Protein AF-A0A3D3QMC6-F1 (afdb_monomer)

Sequence (272 aa):
MSIRQNAVLEAIERWTTASIIDQETADRLRSAESKHGLAVTARISQYVLATSGAAVLLIAGGVFLEWAWPALDDVSRTITLAGTGVAVTAVGITLEVRGRWAPSSFALQLAGVGLLLTAYVWSERAWADQSLQAMIFGGSALVAPAALVWRSIKSRNALLPGIHFAAGLGFLAIFLDRSTPLSGDSIIWVLDAVLVLATMILGRLLSAGPEYGGKDWALNAFITSMGAGFVLVTLTATGPLGMEDPMLALDAWWALAVGLTVCGLAVETAPA

Structure (mmCIF, N/CA/C/O backbone):
data_AF-A0A3D3QMC6-F1
#
_entry.id   AF-A0A3D3QMC6-F1
#
loop_
_atom_site.group_PDB
_atom_site.id
_atom_site.type_symbol
_atom_site.label_atom_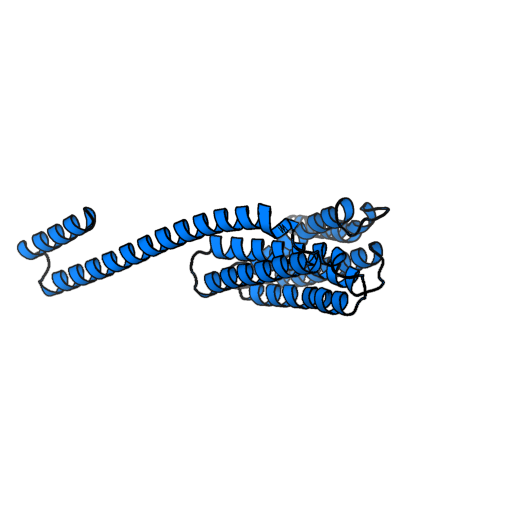id
_atom_site.label_alt_id
_atom_site.label_comp_id
_atom_site.label_asym_id
_atom_site.label_entity_id
_atom_site.label_seq_id
_atom_site.pdbx_PDB_ins_code
_atom_site.Cartn_x
_atom_site.Cartn_y
_atom_site.Cartn_z
_atom_site.occupancy
_atom_site.B_iso_or_equiv
_atom_site.auth_seq_id
_atom_site.auth_comp_id
_atom_site.auth_asym_id
_atom_site.auth_atom_id
_atom_site.pdbx_PDB_model_num
ATOM 1 N N . MET A 1 1 ? -40.467 -7.447 12.310 1.00 57.19 1 MET A N 1
ATOM 2 C CA . MET A 1 1 ? -40.161 -7.369 13.756 1.00 57.19 1 MET A CA 1
ATOM 3 C C . MET A 1 1 ? -39.551 -8.701 14.165 1.00 57.19 1 MET A C 1
ATOM 5 O O . MET A 1 1 ? -40.091 -9.720 13.749 1.00 57.19 1 MET A O 1
ATOM 9 N N . SER A 1 2 ? -38.390 -8.728 14.830 1.00 73.75 2 SER A N 1
ATOM 10 C CA . SER A 1 2 ? -37.740 -10.012 15.163 1.00 73.75 2 SER A CA 1
ATOM 11 C C . SER A 1 2 ? -38.451 -10.695 16.340 1.00 73.75 2 SER A C 1
ATOM 13 O O . SER A 1 2 ? -38.950 -10.004 17.225 1.00 73.75 2 SER A O 1
ATOM 15 N N . ILE A 1 3 ? -38.468 -12.033 16.385 1.00 77.12 3 ILE A N 1
ATOM 16 C CA . ILE A 1 3 ? -39.075 -12.821 17.484 1.00 77.12 3 ILE A CA 1
ATOM 17 C C . ILE A 1 3 ? -38.550 -12.357 18.854 1.00 77.12 3 ILE A C 1
ATOM 19 O O . ILE A 1 3 ? -39.308 -12.213 19.809 1.00 77.12 3 ILE A O 1
ATOM 23 N N . ARG A 1 4 ? -37.252 -12.036 18.924 1.00 79.25 4 ARG A N 1
ATOM 24 C CA . ARG A 1 4 ? -36.596 -11.502 20.122 1.00 79.25 4 ARG A CA 1
ATOM 25 C C . ARG A 1 4 ? -37.154 -10.141 20.545 1.00 79.25 4 ARG A C 1
ATOM 27 O O . ARG A 1 4 ? -37.366 -9.923 21.729 1.00 79.25 4 ARG A O 1
ATOM 34 N N . GLN A 1 5 ? -37.394 -9.243 19.593 1.00 81.25 5 GLN A N 1
ATOM 35 C CA . GLN A 1 5 ? -37.906 -7.898 19.868 1.00 81.25 5 GLN A CA 1
ATOM 36 C C . GLN A 1 5 ? -39.337 -7.950 20.420 1.00 81.25 5 GLN A C 1
ATOM 38 O O . GLN A 1 5 ? -39.655 -7.240 21.369 1.00 81.25 5 GLN A O 1
ATOM 43 N N . ASN A 1 6 ? -40.175 -8.838 19.878 1.00 83.38 6 ASN A N 1
ATOM 44 C CA . ASN A 1 6 ? -41.527 -9.059 20.394 1.00 83.38 6 ASN A CA 1
ATOM 45 C C . ASN A 1 6 ? -41.493 -9.615 21.826 1.00 83.38 6 ASN A C 1
ATOM 47 O O . ASN A 1 6 ? -42.185 -9.093 22.692 1.00 83.38 6 ASN A O 1
ATOM 51 N N . ALA A 1 7 ? -40.618 -10.588 22.100 1.00 86.62 7 ALA A N 1
ATOM 52 C CA . ALA A 1 7 ? -40.462 -11.157 23.440 1.00 86.62 7 ALA A CA 1
ATOM 53 C C . ALA A 1 7 ? -39.959 -10.134 24.481 1.00 86.62 7 ALA A C 1
ATOM 55 O O . ALA A 1 7 ? -40.362 -10.182 25.642 1.00 86.62 7 ALA A O 1
ATOM 56 N N . VAL A 1 8 ? -39.089 -9.196 24.081 1.00 86.50 8 VAL A N 1
ATOM 57 C CA . VAL A 1 8 ? -38.616 -8.104 24.953 1.00 86.50 8 VAL A CA 1
ATOM 58 C C . VAL A 1 8 ? -39.738 -7.105 25.238 1.00 86.50 8 VAL A C 1
ATOM 60 O O . VAL A 1 8 ? -39.910 -6.707 26.387 1.00 86.50 8 VAL A O 1
ATOM 63 N N . LEU A 1 9 ? -40.534 -6.735 24.232 1.00 89.56 9 LEU A N 1
ATOM 64 C CA . LEU A 1 9 ? -41.678 -5.838 24.424 1.00 89.56 9 LEU A CA 1
ATOM 65 C C . LEU A 1 9 ? -42.753 -6.466 25.325 1.00 89.56 9 LEU A C 1
ATOM 67 O O . LEU A 1 9 ? -43.228 -5.793 26.237 1.00 89.56 9 LEU A O 1
ATOM 71 N N . GLU A 1 10 ? -43.048 -7.758 25.153 1.00 92.12 10 GLU A N 1
ATOM 72 C CA . GLU A 1 10 ? -43.939 -8.517 26.045 1.00 92.12 10 GLU A CA 1
ATOM 73 C C . GLU A 1 10 ? -43.383 -8.646 27.472 1.00 92.12 10 GLU A C 1
ATOM 75 O O . GLU A 1 10 ? -44.134 -8.656 28.446 1.00 92.12 10 GLU A O 1
ATOM 80 N N . ALA A 1 11 ? -42.063 -8.776 27.640 1.00 91.56 11 ALA A N 1
ATOM 81 C CA . ALA A 1 11 ? -41.445 -8.798 28.965 1.00 91.56 11 ALA A CA 1
ATOM 82 C C . ALA A 1 11 ? -41.565 -7.439 29.668 1.00 91.56 11 ALA A C 1
ATOM 84 O O . ALA A 1 11 ? -41.947 -7.402 30.837 1.00 91.56 11 ALA A O 1
ATOM 85 N N . ILE A 1 12 ? -41.308 -6.339 28.949 1.00 91.56 12 ILE A N 1
ATOM 86 C CA . ILE A 1 12 ? -41.486 -4.975 29.466 1.00 91.56 12 ILE A CA 1
ATOM 87 C C . ILE A 1 12 ? -42.940 -4.773 29.895 1.00 91.56 12 ILE A C 1
ATOM 89 O O . ILE A 1 12 ? -43.182 -4.324 31.009 1.00 91.56 12 ILE A O 1
ATOM 93 N N . GLU A 1 13 ? -43.899 -5.159 29.052 1.00 93.88 13 GLU A N 1
ATOM 94 C CA . GLU A 1 13 ? -45.326 -5.043 29.357 1.00 93.88 13 GLU A CA 1
ATOM 95 C C . GLU A 1 13 ? -45.708 -5.821 30.621 1.00 93.88 13 GLU A C 1
ATOM 97 O O . GLU A 1 13 ? -46.293 -5.244 31.536 1.00 93.88 13 GLU A O 1
ATOM 102 N N . ARG A 1 14 ? -45.271 -7.081 30.749 1.00 95.12 14 ARG A N 1
ATOM 103 C CA . ARG A 1 14 ? -45.509 -7.885 31.960 1.00 95.12 14 ARG A CA 1
ATOM 104 C C . ARG A 1 14 ? -44.910 -7.264 33.221 1.00 95.12 14 ARG A C 1
ATOM 106 O O . ARG A 1 14 ? -45.553 -7.292 34.267 1.00 95.12 14 ARG A O 1
ATOM 113 N N . TRP A 1 15 ? -43.697 -6.717 33.152 1.00 95.94 15 TRP A N 1
ATOM 114 C CA . TRP A 1 15 ? -43.052 -6.088 34.310 1.00 95.94 15 TRP A CA 1
ATOM 115 C C . TRP A 1 15 ? -43.724 -4.782 34.724 1.00 95.94 15 TRP A C 1
ATOM 117 O O . TRP A 1 15 ? -43.816 -4.510 35.921 1.00 95.94 15 TRP A O 1
ATOM 127 N N . THR A 1 16 ? -44.235 -4.012 33.763 1.00 94.00 16 THR A N 1
ATOM 128 C CA . THR A 1 16 ? -45.039 -2.818 34.042 1.00 94.00 16 THR A CA 1
ATOM 129 C C . THR A 1 16 ? -46.375 -3.194 34.680 1.00 94.00 16 THR A C 1
ATOM 131 O O . THR A 1 16 ? -46.747 -2.612 35.693 1.00 94.00 16 THR A O 1
ATOM 134 N N . THR A 1 17 ? -47.078 -4.207 34.156 1.00 93.88 17 THR A N 1
ATOM 135 C CA . THR A 1 17 ? -48.347 -4.684 34.739 1.00 93.88 17 THR A CA 1
ATOM 136 C C . THR A 1 17 ? -48.162 -5.248 36.148 1.00 93.88 17 THR A C 1
ATOM 138 O O . THR A 1 17 ? -49.029 -5.073 36.999 1.00 93.88 17 THR A O 1
ATOM 141 N N . ALA A 1 18 ? -47.029 -5.901 36.415 1.00 94.75 18 ALA A N 1
ATOM 142 C CA . ALA A 1 18 ? -46.680 -6.413 37.738 1.00 94.75 18 ALA A CA 1
ATOM 143 C C . ALA A 1 18 ? -46.136 -5.334 38.699 1.00 94.75 18 ALA A C 1
ATOM 145 O O . ALA A 1 18 ? -45.744 -5.673 39.815 1.00 94.75 18 ALA A O 1
ATOM 146 N N . SER A 1 19 ? -46.078 -4.062 38.281 1.00 91.31 19 SER A N 1
ATOM 147 C CA . SER A 1 19 ? -45.513 -2.940 39.049 1.00 91.31 19 SER A CA 1
ATOM 148 C C . SER A 1 19 ? -44.061 -3.155 39.502 1.00 91.31 19 SER A C 1
ATOM 150 O O . SER A 1 19 ? -43.619 -2.572 40.489 1.00 91.31 19 SER A O 1
ATOM 152 N N . ILE A 1 20 ? -43.308 -3.996 38.786 1.00 93.81 20 ILE A N 1
ATOM 153 C CA . ILE A 1 20 ? -41.880 -4.247 39.041 1.00 93.81 20 ILE A CA 1
ATOM 154 C C . ILE A 1 20 ? -41.045 -3.055 38.557 1.00 93.81 20 ILE A C 1
ATOM 156 O O . ILE A 1 20 ? -40.008 -2.741 39.138 1.00 93.81 20 ILE A O 1
ATOM 160 N N . ILE A 1 21 ? -41.509 -2.391 37.497 1.00 92.31 21 ILE A N 1
ATOM 161 C CA . ILE A 1 21 ? -40.934 -1.161 36.949 1.00 92.31 21 ILE A CA 1
ATOM 162 C C . ILE A 1 21 ? -42.035 -0.116 36.771 1.00 92.31 21 ILE A C 1
ATOM 164 O O . ILE A 1 21 ? -43.186 -0.457 36.493 1.00 92.31 21 ILE A O 1
ATOM 168 N N . ASP A 1 22 ? -41.677 1.155 36.904 1.00 92.12 22 ASP A N 1
ATOM 169 C CA . ASP A 1 22 ? -42.572 2.281 36.669 1.00 92.12 22 ASP A CA 1
ATOM 170 C C . ASP A 1 22 ? -42.722 2.594 35.168 1.00 92.12 22 ASP A C 1
ATOM 172 O O . ASP A 1 22 ? -41.942 2.143 34.319 1.00 92.12 22 ASP A O 1
ATOM 176 N N . GLN A 1 23 ? -43.746 3.383 34.836 1.00 90.06 23 GLN A N 1
ATOM 177 C CA . GLN A 1 23 ? -44.077 3.719 33.450 1.00 90.06 23 GLN A CA 1
ATOM 178 C C . GLN A 1 23 ? -42.941 4.482 32.747 1.00 90.06 23 GLN A C 1
ATOM 180 O O . GLN A 1 23 ? -42.682 4.239 31.568 1.00 90.06 23 GLN A O 1
ATOM 185 N N . GLU A 1 24 ? -42.218 5.350 33.462 1.00 92.06 24 GLU A N 1
ATOM 186 C CA . GLU A 1 24 ? -41.112 6.116 32.884 1.00 92.06 24 GLU A CA 1
ATOM 187 C C . GLU A 1 24 ? -39.951 5.193 32.483 1.00 92.06 24 GLU A C 1
ATOM 189 O O . GLU A 1 24 ? -39.408 5.299 31.376 1.00 92.06 24 GLU A O 1
ATOM 194 N N . THR A 1 25 ? -39.597 4.230 33.339 1.00 90.50 25 THR A N 1
ATOM 195 C CA . THR A 1 25 ? -38.578 3.218 33.025 1.00 90.50 25 THR A CA 1
ATOM 196 C C . THR A 1 25 ? -39.013 2.314 31.870 1.00 90.50 25 THR A C 1
ATOM 198 O O . THR A 1 25 ? -38.201 2.016 30.988 1.00 90.50 25 THR A O 1
ATOM 201 N N . ALA A 1 26 ? -40.289 1.923 31.812 1.00 88.44 26 ALA A N 1
ATOM 202 C CA . ALA A 1 26 ? -40.833 1.134 30.707 1.00 88.44 26 ALA A CA 1
ATOM 203 C C . ALA A 1 26 ? -40.719 1.869 29.357 1.00 88.44 26 ALA A C 1
ATOM 205 O O . ALA A 1 26 ? -40.278 1.283 28.363 1.00 88.44 26 ALA A O 1
ATOM 206 N N . ASP A 1 27 ? -41.031 3.165 29.318 1.00 90.44 27 ASP A N 1
ATOM 207 C CA . ASP A 1 27 ? -40.942 3.976 28.100 1.00 90.44 27 ASP A CA 1
ATOM 208 C C . ASP A 1 27 ? -39.490 4.219 27.665 1.00 90.44 27 ASP A C 1
ATOM 210 O O . ASP A 1 27 ? -39.174 4.149 26.469 1.00 90.44 27 ASP A O 1
ATOM 214 N N . ARG A 1 28 ? -38.566 4.397 28.619 1.00 91.00 28 ARG A N 1
ATOM 215 C CA . ARG A 1 28 ? -37.120 4.445 28.336 1.00 91.00 28 ARG A CA 1
ATOM 216 C C . ARG A 1 28 ? -36.620 3.134 27.724 1.00 91.00 28 ARG A C 1
ATOM 218 O O . ARG A 1 28 ? -35.874 3.178 26.743 1.00 91.00 28 ARG A O 1
ATOM 225 N N . LEU A 1 29 ? -37.055 1.982 28.239 1.00 88.75 29 LEU A N 1
ATOM 226 C CA . LEU A 1 29 ? -36.684 0.662 27.713 1.00 88.75 29 LEU A CA 1
ATOM 227 C C . LEU A 1 29 ? -37.255 0.412 26.309 1.00 88.75 29 LEU A C 1
ATOM 229 O O . LEU A 1 29 ? -36.520 -0.034 25.429 1.00 88.75 29 LEU A O 1
ATOM 233 N N . ARG A 1 30 ? -38.517 0.778 26.044 1.00 89.00 30 ARG A N 1
ATOM 234 C CA . ARG A 1 30 ? -39.112 0.702 24.691 1.00 89.00 30 ARG A CA 1
ATOM 235 C C . ARG A 1 30 ? -38.391 1.613 23.693 1.00 89.00 30 ARG A C 1
ATOM 237 O O . ARG A 1 30 ? -38.134 1.223 22.551 1.00 89.00 30 ARG A O 1
ATOM 244 N N . SER A 1 31 ? -38.025 2.823 24.117 1.00 87.25 31 SER A N 1
ATOM 245 C CA . SER A 1 31 ? -37.239 3.759 23.303 1.00 87.25 31 SER A CA 1
ATOM 246 C C . SER A 1 31 ? -35.837 3.214 23.005 1.00 87.25 31 SER A C 1
ATOM 248 O O . SER A 1 31 ? -35.373 3.288 21.866 1.00 87.25 31 SER A O 1
ATOM 250 N N . ALA A 1 32 ? -35.178 2.598 23.988 1.00 85.06 32 ALA A N 1
ATOM 251 C CA . ALA A 1 32 ? -33.886 1.943 23.796 1.00 85.06 32 ALA A CA 1
ATOM 252 C C . ALA A 1 32 ? -33.983 0.753 22.823 1.00 85.06 32 ALA A C 1
ATOM 254 O O . ALA A 1 32 ? -33.164 0.648 21.908 1.00 85.06 32 ALA A O 1
ATOM 255 N N . GLU A 1 33 ? -35.013 -0.086 22.956 1.00 85.69 33 GLU A N 1
ATOM 256 C CA . GLU A 1 33 ? -35.226 -1.254 22.092 1.00 85.69 33 GLU A CA 1
ATOM 257 C C . GLU A 1 33 ? -35.577 -0.855 20.649 1.00 85.69 33 GLU A C 1
ATOM 259 O O . GLU A 1 33 ? -35.075 -1.449 19.695 1.00 85.69 33 GLU A O 1
ATOM 264 N N . SER A 1 34 ? -36.376 0.200 20.448 1.00 81.19 34 SER A N 1
ATOM 265 C CA . SER A 1 34 ? -36.676 0.708 19.099 1.00 81.19 34 SER A CA 1
ATOM 266 C C . SER A 1 34 ? -35.431 1.279 18.406 1.00 81.19 34 SER A C 1
ATOM 268 O O . SER A 1 34 ? -35.168 0.954 17.244 1.00 81.19 34 SER A O 1
ATOM 270 N N . LYS A 1 35 ? -34.599 2.045 19.129 1.00 80.94 35 LYS A N 1
ATOM 271 C CA . LYS A 1 35 ? -33.292 2.519 18.638 1.00 80.94 35 LYS A CA 1
ATOM 272 C C . LYS A 1 35 ? -32.357 1.355 18.308 1.00 80.94 35 LYS A C 1
ATOM 274 O O . LYS A 1 35 ? -31.667 1.401 17.288 1.00 80.94 35 LYS A O 1
ATOM 279 N N . HIS A 1 36 ? -32.357 0.303 19.126 1.00 77.31 36 HIS A N 1
ATOM 280 C CA . HIS A 1 36 ? -31.574 -0.903 18.868 1.00 77.31 36 HIS A CA 1
ATOM 281 C C . HIS A 1 36 ? -32.050 -1.631 17.600 1.00 77.31 36 HIS A C 1
ATOM 283 O O . HIS A 1 36 ? -31.234 -1.954 16.736 1.00 77.31 36 HIS A O 1
ATOM 289 N N . GLY A 1 37 ? -33.363 -1.808 17.423 1.00 73.75 37 GLY A N 1
ATOM 290 C CA . GLY A 1 37 ? -33.950 -2.432 16.232 1.00 73.75 37 GLY A CA 1
ATOM 291 C C . GLY A 1 37 ? -33.645 -1.680 14.929 1.00 73.75 37 GLY A C 1
ATOM 292 O O . GLY A 1 37 ? -33.293 -2.302 13.921 1.00 73.75 37 GLY A O 1
ATOM 293 N N . LEU A 1 38 ? -33.698 -0.343 14.950 1.00 73.25 38 LEU A N 1
ATOM 294 C CA . LEU A 1 38 ? -33.299 0.495 13.811 1.00 73.25 38 LEU A CA 1
ATOM 295 C C . LEU A 1 38 ? -31.806 0.342 13.488 1.00 73.25 38 LEU A C 1
ATOM 297 O O . LEU A 1 38 ? -31.443 0.183 12.321 1.00 73.25 38 LEU A O 1
ATOM 301 N N . ALA A 1 39 ? -30.941 0.325 14.506 1.00 72.62 39 ALA A N 1
ATOM 302 C CA . ALA A 1 39 ? -29.502 0.142 14.326 1.00 72.62 39 ALA A CA 1
ATOM 303 C C . ALA A 1 39 ? -29.150 -1.244 13.753 1.00 72.62 39 ALA A C 1
ATOM 305 O O . ALA A 1 39 ? -28.283 -1.350 12.881 1.00 72.62 39 ALA A O 1
ATOM 306 N N . VAL A 1 40 ? -29.839 -2.300 14.197 1.00 74.44 40 VAL A N 1
ATOM 307 C CA . VAL A 1 40 ? -29.678 -3.664 13.668 1.00 74.44 40 VAL A CA 1
ATOM 308 C C . VAL A 1 40 ? -30.129 -3.737 12.211 1.00 74.44 40 VAL A C 1
ATOM 310 O O . VAL A 1 40 ? -29.384 -4.239 11.372 1.00 74.44 40 VAL A O 1
ATOM 313 N N . THR A 1 41 ? -31.297 -3.179 11.886 1.00 75.25 41 THR A N 1
ATOM 314 C CA . THR A 1 41 ? -31.828 -3.174 10.512 1.00 75.25 41 THR A CA 1
ATOM 315 C C . THR A 1 41 ? -30.902 -2.410 9.567 1.00 75.25 41 THR A C 1
ATOM 317 O O . THR A 1 41 ? -30.529 -2.929 8.518 1.00 75.25 41 THR A O 1
ATOM 320 N N . ALA A 1 42 ? -30.436 -1.224 9.969 1.00 74.75 42 ALA A N 1
ATOM 321 C CA . ALA A 1 42 ? -29.479 -0.442 9.190 1.00 74.75 42 ALA A CA 1
ATOM 322 C C . ALA A 1 42 ? -28.160 -1.199 8.964 1.00 74.75 42 ALA A C 1
ATOM 324 O O . ALA A 1 42 ? -27.587 -1.143 7.874 1.00 74.75 42 ALA A O 1
ATOM 325 N N . ARG A 1 43 ? -27.681 -1.935 9.974 1.00 76.00 43 ARG A N 1
ATOM 326 C CA . ARG A 1 43 ? -26.470 -2.754 9.861 1.00 76.00 43 ARG A CA 1
ATOM 327 C C . ARG A 1 43 ? -26.675 -3.946 8.916 1.00 76.00 43 ARG A C 1
ATOM 329 O O . ARG A 1 43 ? -25.787 -4.212 8.115 1.00 76.00 43 ARG A O 1
ATOM 336 N N . ILE A 1 44 ? -27.827 -4.618 8.952 1.00 77.94 44 ILE A N 1
ATOM 337 C CA . ILE A 1 44 ? -28.162 -5.705 8.013 1.00 77.94 44 ILE A CA 1
ATOM 338 C C . ILE A 1 44 ? -28.240 -5.175 6.579 1.00 77.94 44 ILE A C 1
ATOM 340 O O . ILE A 1 44 ? -27.616 -5.752 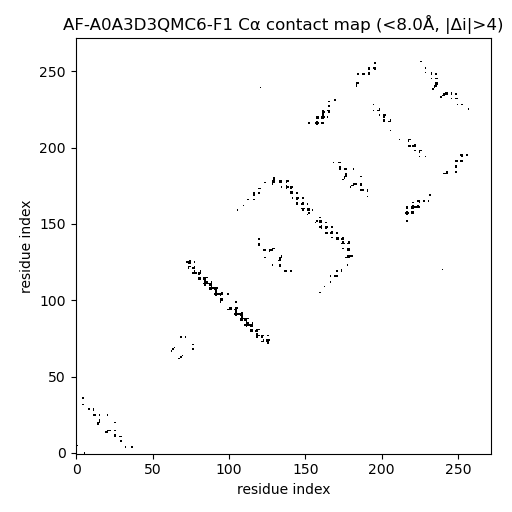5.695 1.00 77.94 44 ILE A O 1
ATOM 344 N N . SER A 1 45 ? -28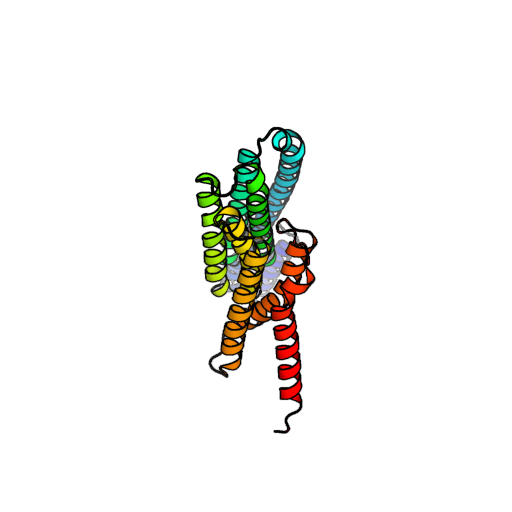.915 -4.046 6.346 1.00 74.75 45 SER A N 1
ATOM 345 C CA . SER A 1 45 ? -28.969 -3.428 5.016 1.00 74.75 45 SER A CA 1
ATOM 346 C C . SER A 1 45 ? -27.578 -3.054 4.498 1.00 74.75 45 SER A C 1
ATOM 348 O O . SER A 1 45 ? -27.300 -3.233 3.316 1.00 74.75 45 SER A O 1
ATOM 350 N N . GLN A 1 46 ? -26.676 -2.593 5.374 1.00 77.69 46 GLN A N 1
ATOM 351 C CA . GLN A 1 46 ? -25.274 -2.346 5.016 1.00 77.69 46 GLN A CA 1
ATOM 352 C C . GLN A 1 46 ? -24.539 -3.630 4.620 1.00 77.69 46 GLN A C 1
ATOM 354 O O . GLN A 1 46 ? -23.785 -3.599 3.653 1.00 77.69 46 GLN A O 1
ATOM 359 N N . TYR A 1 47 ? -24.760 -4.743 5.327 1.00 74.94 47 TYR A N 1
ATOM 360 C CA . TYR A 1 47 ? -24.184 -6.036 4.947 1.00 74.94 47 TYR A CA 1
ATOM 361 C C . TYR A 1 47 ? -24.717 -6.513 3.600 1.00 74.94 47 TYR A C 1
ATOM 363 O O . TYR A 1 47 ? -23.920 -6.845 2.733 1.00 74.94 47 TYR A O 1
ATOM 371 N N . VAL A 1 48 ? -26.035 -6.482 3.392 1.00 78.25 48 VAL A N 1
ATOM 372 C CA . VAL A 1 48 ? -26.651 -6.889 2.120 1.00 78.25 48 VAL A CA 1
ATOM 373 C C . VAL A 1 48 ? -26.105 -6.045 0.971 1.00 78.25 48 VAL A C 1
ATOM 375 O O . VAL A 1 48 ? -25.640 -6.600 -0.018 1.00 78.25 48 VAL A O 1
ATOM 378 N N . LEU A 1 49 ? -26.065 -4.718 1.126 1.00 75.12 49 LEU A N 1
ATOM 379 C CA . LEU A 1 49 ? -25.521 -3.825 0.103 1.00 75.12 49 LEU A CA 1
ATOM 380 C C . LEU A 1 49 ? -24.034 -4.096 -0.167 1.00 75.12 49 LEU A C 1
ATOM 382 O O . LEU A 1 49 ? -23.626 -4.132 -1.324 1.00 75.12 49 LEU A O 1
ATOM 386 N N . ALA A 1 50 ? -23.228 -4.309 0.878 1.00 75.62 50 ALA A N 1
ATOM 387 C CA . ALA A 1 50 ? -21.807 -4.613 0.733 1.00 75.62 50 ALA A CA 1
ATOM 388 C C . ALA A 1 50 ? -21.578 -5.960 0.032 1.00 75.62 50 ALA A C 1
ATOM 390 O O . ALA A 1 50 ? -20.739 -6.044 -0.860 1.00 75.62 50 ALA A O 1
ATOM 391 N N . THR A 1 51 ? -22.338 -6.998 0.386 1.00 71.44 51 THR A N 1
ATOM 392 C CA . THR A 1 51 ? -22.239 -8.326 -0.232 1.00 71.44 51 THR A CA 1
ATOM 393 C C . THR A 1 51 ? -22.710 -8.304 -1.684 1.00 71.44 51 THR A C 1
ATOM 395 O O . THR A 1 51 ? -22.012 -8.824 -2.552 1.00 71.44 51 THR A O 1
ATOM 398 N N . SER A 1 52 ? -23.845 -7.664 -1.980 1.00 76.50 52 SER A N 1
ATOM 399 C CA . SER A 1 52 ? -24.325 -7.499 -3.357 1.00 76.50 52 SER A CA 1
ATOM 400 C C . SER A 1 52 ? -23.350 -6.672 -4.193 1.00 76.50 52 SER A C 1
ATOM 402 O O . SER A 1 52 ? -23.028 -7.060 -5.312 1.00 76.50 52 SER A O 1
ATOM 404 N N . GLY A 1 53 ? -22.821 -5.578 -3.638 1.00 74.06 53 GLY A N 1
ATOM 405 C CA . GLY A 1 53 ? -21.789 -4.772 -4.285 1.00 74.06 53 GLY A CA 1
ATOM 406 C C . GLY A 1 53 ? -20.517 -5.572 -4.567 1.00 74.06 53 GLY A C 1
ATOM 407 O O . GLY A 1 53 ? -19.991 -5.495 -5.672 1.00 74.06 53 GLY A O 1
ATOM 408 N N . ALA A 1 54 ? -20.058 -6.394 -3.619 1.00 72.62 54 ALA A N 1
ATOM 409 C CA . ALA A 1 54 ? -18.904 -7.272 -3.811 1.00 72.62 54 ALA A CA 1
ATOM 410 C C . ALA A 1 54 ? -19.145 -8.314 -4.915 1.00 72.62 54 ALA A C 1
ATOM 412 O O . ALA A 1 54 ? -18.275 -8.514 -5.757 1.00 72.62 54 ALA A O 1
ATOM 413 N N . ALA A 1 55 ? -20.328 -8.933 -4.962 1.00 76.00 55 ALA A N 1
ATOM 414 C CA . ALA A 1 55 ? -20.683 -9.879 -6.020 1.00 76.00 55 ALA A CA 1
ATOM 415 C C . ALA A 1 55 ? -20.701 -9.210 -7.405 1.00 76.00 55 ALA A C 1
ATOM 417 O O . ALA A 1 55 ? -20.128 -9.740 -8.356 1.00 76.00 55 ALA A O 1
ATOM 418 N N . VAL A 1 56 ? -21.295 -8.016 -7.511 1.00 82.44 56 VAL A N 1
ATOM 419 C CA . VAL A 1 56 ? -21.297 -7.233 -8.757 1.00 82.44 56 VAL A CA 1
ATOM 420 C C . VAL A 1 56 ? -19.878 -6.837 -9.160 1.00 82.44 56 VAL A C 1
ATOM 422 O O . VAL A 1 56 ? -19.535 -6.962 -10.331 1.00 82.44 56 VAL A O 1
ATOM 425 N N . LEU A 1 57 ? -19.034 -6.415 -8.215 1.00 80.25 57 LEU A N 1
ATOM 426 C CA . LEU A 1 57 ? -17.631 -6.084 -8.482 1.00 80.25 57 LEU A CA 1
ATOM 427 C C . LEU A 1 57 ? -16.825 -7.294 -8.958 1.00 80.25 57 LEU A C 1
ATOM 429 O O . LEU A 1 57 ? -15.997 -7.138 -9.847 1.00 80.25 57 LEU A O 1
ATOM 433 N N . LEU A 1 58 ? -17.072 -8.490 -8.415 1.00 78.56 58 LEU A N 1
ATOM 434 C CA . LEU A 1 58 ? -16.425 -9.718 -8.885 1.00 78.56 58 LEU A CA 1
ATOM 435 C C . LEU A 1 58 ? -16.808 -10.035 -10.334 1.00 78.56 58 LEU A C 1
ATOM 437 O O . LEU A 1 58 ? -15.931 -10.321 -11.145 1.00 78.56 58 LEU A O 1
ATOM 441 N N . ILE A 1 59 ? -18.096 -9.932 -10.674 1.00 81.31 59 ILE A N 1
ATOM 442 C CA . ILE A 1 59 ? -18.577 -10.152 -12.045 1.00 81.31 59 ILE A CA 1
ATOM 443 C C . ILE A 1 59 ? -17.998 -9.092 -12.985 1.00 81.31 59 ILE A C 1
ATOM 445 O O . ILE A 1 59 ? -17.423 -9.431 -14.015 1.00 81.31 59 ILE A O 1
ATOM 449 N N . ALA A 1 60 ? -18.105 -7.813 -12.619 1.00 79.38 60 ALA A N 1
ATOM 450 C CA . ALA A 1 60 ? -17.583 -6.707 -13.414 1.00 79.38 60 ALA A CA 1
ATOM 451 C C . ALA A 1 60 ? -16.062 -6.808 -13.601 1.00 79.38 60 ALA A C 1
ATOM 453 O O . ALA A 1 60 ? -15.569 -6.567 -14.698 1.00 79.38 60 ALA A O 1
ATOM 454 N N . GLY A 1 61 ? -15.331 -7.213 -12.560 1.00 78.31 61 GLY A N 1
ATOM 455 C CA . GLY A 1 61 ? -13.896 -7.471 -12.621 1.00 78.31 61 GLY A CA 1
ATOM 456 C C . GLY A 1 61 ? -13.553 -8.621 -13.566 1.00 78.31 61 GLY A C 1
ATOM 457 O O . GLY A 1 61 ? -12.654 -8.473 -14.386 1.00 78.31 61 GLY A O 1
ATOM 458 N N . GLY A 1 62 ? -14.301 -9.728 -13.512 1.00 76.50 62 GLY A N 1
ATOM 459 C CA . GLY A 1 62 ? -14.136 -10.851 -14.439 1.00 76.50 62 GLY A CA 1
ATOM 460 C C . GLY A 1 62 ? -14.366 -10.444 -15.896 1.00 76.50 62 GLY A C 1
ATOM 461 O O . GLY A 1 62 ? -13.500 -10.665 -16.737 1.00 76.50 62 GLY A O 1
ATOM 462 N N . VAL A 1 63 ? -15.479 -9.759 -16.177 1.00 85.38 63 VAL A N 1
ATOM 463 C CA . VAL A 1 63 ? -15.797 -9.252 -17.524 1.00 85.38 63 VAL A CA 1
ATOM 464 C C . VAL A 1 63 ? -14.741 -8.255 -18.004 1.00 85.38 63 VAL A C 1
ATOM 466 O O . VAL A 1 63 ? -14.309 -8.313 -19.152 1.00 85.38 63 VAL A O 1
ATOM 469 N N . PHE A 1 64 ? -14.283 -7.353 -17.133 1.00 86.38 64 PHE A N 1
ATOM 470 C CA . PHE A 1 64 ? -13.216 -6.411 -17.465 1.00 86.38 64 PHE A CA 1
ATOM 471 C C . PHE A 1 64 ? -11.912 -7.135 -17.829 1.00 86.38 64 PHE A C 1
ATOM 473 O O . PHE A 1 64 ? -11.302 -6.805 -18.845 1.00 86.38 64 PHE A O 1
ATOM 480 N N . LEU A 1 65 ? -11.497 -8.129 -17.037 1.00 85.50 65 LEU A N 1
ATOM 481 C CA . LEU A 1 65 ? -10.276 -8.902 -17.284 1.00 85.50 65 LEU A CA 1
ATOM 482 C C . LEU A 1 65 ? -10.352 -9.734 -18.567 1.00 85.50 65 LEU A C 1
ATOM 484 O 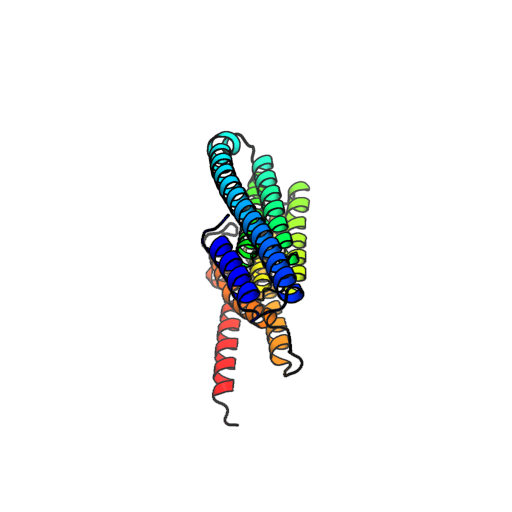O . LEU A 1 65 ? -9.340 -9.905 -19.241 1.00 85.50 65 LEU A O 1
ATOM 488 N N . GLU A 1 66 ? -11.530 -10.239 -18.913 1.00 88.69 66 GLU A N 1
ATOM 489 C CA . GLU A 1 66 ? -11.708 -11.056 -20.109 1.00 88.69 66 GLU A CA 1
ATOM 490 C C . GLU A 1 66 ? -11.810 -10.195 -21.376 1.00 88.69 66 GLU A C 1
ATOM 492 O O . GLU A 1 66 ? -11.223 -10.533 -22.400 1.00 88.69 66 GLU A O 1
ATOM 497 N N . TRP A 1 67 ? -12.555 -9.085 -21.332 1.00 89.31 67 TRP A N 1
ATOM 498 C CA . TRP A 1 67 ? -12.950 -8.361 -22.548 1.00 89.31 67 TRP A CA 1
ATOM 499 C C . TRP A 1 67 ? -12.189 -7.052 -22.740 1.00 89.31 67 TRP A C 1
ATOM 501 O O . TRP A 1 67 ? -11.787 -6.730 -23.856 1.00 89.31 67 TRP A O 1
ATOM 511 N N . ALA A 1 68 ? -11.991 -6.279 -21.671 1.00 88.38 68 ALA A N 1
ATOM 512 C CA . ALA A 1 68 ? -11.373 -4.959 -21.766 1.00 88.38 68 ALA A CA 1
ATOM 513 C C . ALA A 1 68 ? -9.848 -5.035 -21.634 1.00 88.38 68 ALA A C 1
ATOM 515 O O . ALA A 1 68 ? -9.132 -4.430 -22.428 1.00 88.38 68 ALA A O 1
ATOM 516 N N . TRP A 1 69 ? -9.334 -5.808 -20.676 1.00 90.25 69 TRP A N 1
ATOM 517 C CA . TRP A 1 69 ? -7.901 -5.901 -20.386 1.00 90.25 69 TRP A CA 1
ATOM 518 C C . TRP A 1 69 ? -7.024 -6.298 -21.592 1.00 90.25 69 TRP A C 1
ATOM 520 O O . TRP A 1 69 ? -5.970 -5.673 -21.786 1.00 90.25 69 TRP A O 1
ATOM 530 N N . PRO A 1 70 ? -7.419 -7.260 -22.455 1.00 92.31 70 PRO A N 1
ATOM 531 C CA . PRO A 1 70 ? -6.639 -7.595 -23.647 1.00 92.31 70 PRO A CA 1
ATOM 532 C C . PRO A 1 70 ? -6.619 -6.474 -24.693 1.00 92.31 70 PRO A C 1
ATOM 534 O O . PRO A 1 70 ? -5.643 -6.362 -25.429 1.00 92.31 70 PRO A O 1
ATOM 537 N N . ALA A 1 71 ? -7.659 -5.637 -24.735 1.00 91.19 71 ALA A N 1
ATOM 538 C CA . ALA A 1 71 ? -7.793 -4.536 -25.687 1.00 91.19 71 ALA A CA 1
ATOM 539 C C . ALA A 1 71 ? -7.042 -3.259 -25.266 1.00 91.19 71 ALA A C 1
ATOM 541 O O . ALA A 1 71 ? -6.828 -2.380 -26.098 1.00 91.19 71 ALA A O 1
ATOM 542 N N . LEU A 1 72 ? -6.652 -3.142 -23.993 1.00 91.56 72 LEU A N 1
ATOM 543 C CA . LEU A 1 72 ? -5.864 -2.012 -23.502 1.00 91.56 72 LEU A CA 1
ATOM 544 C C . LEU A 1 72 ? -4.414 -2.089 -23.996 1.00 91.56 72 LEU A C 1
ATOM 546 O O . LEU A 1 72 ? -3.795 -3.153 -23.960 1.00 91.56 72 LEU A O 1
ATOM 550 N N . ASP A 1 73 ? -3.856 -0.944 -24.387 1.00 93.50 73 ASP A N 1
ATOM 551 C CA . ASP A 1 73 ? -2.414 -0.793 -24.580 1.00 93.50 73 ASP A CA 1
ATOM 552 C C . ASP A 1 73 ? -1.675 -0.754 -23.229 1.00 93.50 73 ASP A C 1
ATOM 554 O O . ASP A 1 73 ? -2.285 -0.663 -22.156 1.00 93.50 73 ASP A O 1
ATOM 558 N N . ASP A 1 74 ? -0.345 -0.854 -23.255 1.00 92.50 74 ASP A N 1
ATOM 559 C CA . ASP A 1 74 ? 0.438 -0.963 -22.020 1.00 92.50 74 ASP A CA 1
ATOM 560 C C . ASP A 1 74 ? 0.349 0.294 -21.146 1.00 92.50 74 ASP A C 1
ATOM 562 O O . ASP A 1 74 ? 0.269 0.181 -19.922 1.00 92.50 74 ASP A O 1
ATOM 566 N N . VAL A 1 75 ? 0.233 1.476 -21.759 1.00 92.25 75 VAL A N 1
ATOM 567 C CA . VAL A 1 75 ? -0.022 2.739 -21.049 1.00 92.25 75 VAL A CA 1
ATOM 568 C C . VAL A 1 75 ? -1.349 2.679 -20.290 1.00 92.25 75 VAL A C 1
ATOM 570 O O . VAL A 1 75 ? -1.395 2.968 -19.090 1.00 92.25 75 VAL A O 1
ATOM 573 N N . SER A 1 76 ? -2.432 2.266 -20.951 1.00 92.31 76 SER A N 1
ATOM 574 C CA . SER A 1 76 ? -3.755 2.193 -20.326 1.00 92.31 76 SER A CA 1
ATOM 575 C C . SER A 1 76 ? -3.815 1.123 -19.239 1.00 92.31 76 SER A C 1
ATOM 577 O O . SER A 1 76 ? -4.453 1.346 -18.206 1.00 92.31 76 SER A O 1
ATOM 579 N N . ARG A 1 77 ? -3.125 -0.012 -19.415 1.00 90.75 77 ARG A N 1
ATOM 580 C CA . ARG A 1 77 ? -2.996 -1.053 -18.378 1.00 90.75 77 ARG A CA 1
ATOM 581 C C . ARG A 1 77 ? -2.301 -0.514 -17.134 1.00 90.75 77 ARG A C 1
ATOM 583 O O . ARG A 1 77 ? -2.838 -0.658 -16.036 1.00 90.75 77 ARG A O 1
ATOM 590 N N . THR A 1 78 ? -1.166 0.164 -17.302 1.00 90.88 78 THR A N 1
ATOM 591 C CA . THR A 1 78 ? -0.424 0.785 -16.198 1.00 90.88 78 THR A CA 1
ATOM 592 C C . THR A 1 78 ? -1.276 1.817 -15.463 1.00 90.88 78 THR A C 1
ATOM 594 O O . THR A 1 78 ? -1.390 1.755 -14.238 1.00 90.88 78 THR A O 1
ATOM 597 N N . ILE A 1 79 ? -1.936 2.728 -16.186 1.00 92.00 79 ILE A N 1
ATOM 598 C CA . ILE A 1 79 ? -2.790 3.761 -15.579 1.00 92.00 79 ILE A CA 1
ATOM 599 C C . ILE A 1 79 ? -3.991 3.136 -14.859 1.00 92.00 79 ILE A C 1
ATOM 601 O O . ILE A 1 79 ? -4.334 3.567 -13.759 1.00 92.00 79 ILE A O 1
ATOM 605 N N . THR A 1 80 ? -4.613 2.103 -15.434 1.00 93.12 80 THR A N 1
ATOM 606 C CA . THR A 1 80 ? -5.760 1.420 -14.814 1.00 93.12 80 THR A CA 1
ATOM 607 C C . THR A 1 80 ? -5.358 0.707 -13.527 1.00 93.12 80 THR A C 1
ATOM 609 O O . THR A 1 80 ? -6.051 0.840 -12.514 1.00 93.12 80 THR A O 1
ATOM 612 N N . LEU A 1 81 ? -4.224 -0.002 -13.528 1.00 91.00 81 LEU A N 1
ATOM 613 C CA . LEU A 1 81 ? -3.682 -0.632 -12.323 1.00 91.00 81 LEU A CA 1
ATOM 614 C C . LEU A 1 81 ? -3.356 0.414 -11.255 1.00 91.00 81 LEU A C 1
ATOM 616 O O . LEU A 1 81 ? -3.769 0.257 -10.105 1.00 91.00 81 LEU A O 1
ATOM 620 N N . ALA A 1 82 ? -2.686 1.505 -11.636 1.00 91.50 82 ALA A N 1
ATOM 621 C CA . ALA A 1 82 ? -2.325 2.575 -10.714 1.00 91.50 82 ALA A CA 1
ATOM 622 C C . ALA A 1 82 ? -3.570 3.240 -10.110 1.00 91.50 82 ALA A C 1
ATOM 624 O O . ALA A 1 82 ? -3.692 3.340 -8.890 1.00 91.50 82 ALA A O 1
ATOM 625 N N . GLY A 1 83 ? -4.531 3.636 -10.949 1.00 93.50 83 GLY A N 1
ATOM 626 C CA . GLY A 1 83 ? -5.781 4.259 -10.515 1.00 93.50 83 GLY A CA 1
ATOM 627 C C . GLY A 1 83 ? -6.595 3.354 -9.591 1.00 93.50 83 GLY A C 1
ATOM 628 O O . GLY A 1 83 ? -7.071 3.803 -8.546 1.00 93.50 83 GLY A O 1
ATOM 629 N N . THR A 1 84 ? -6.687 2.062 -9.918 1.00 91.56 84 THR A N 1
ATOM 630 C CA . THR A 1 84 ? -7.366 1.070 -9.071 1.00 91.56 84 THR A CA 1
ATOM 631 C C . THR A 1 84 ? -6.631 0.886 -7.746 1.00 91.56 84 THR A C 1
ATOM 633 O O . THR A 1 84 ? -7.264 0.902 -6.691 1.00 91.56 84 THR A O 1
ATOM 636 N N . GLY A 1 85 ? -5.300 0.784 -7.768 1.00 90.38 85 GLY A N 1
ATOM 637 C CA . GLY A 1 85 ? -4.476 0.673 -6.565 1.00 90.38 85 GLY A CA 1
ATOM 638 C C . GLY A 1 85 ? -4.633 1.873 -5.627 1.00 90.38 85 GLY A C 1
ATOM 639 O O . GLY A 1 85 ? -4.848 1.688 -4.424 1.00 90.38 85 GLY A O 1
ATOM 640 N N . VAL A 1 86 ? -4.632 3.101 -6.164 1.00 93.12 86 VAL A N 1
ATOM 641 C CA . VAL A 1 86 ? -4.905 4.330 -5.393 1.00 93.12 86 VAL A CA 1
ATOM 642 C C . VAL A 1 86 ? -6.307 4.294 -4.788 1.00 93.12 86 VAL A C 1
ATOM 644 O O . VAL A 1 86 ? -6.457 4.534 -3.589 1.00 93.12 86 VAL A O 1
ATOM 647 N N . ALA A 1 87 ? -7.332 3.976 -5.584 1.00 93.88 87 ALA A N 1
ATOM 648 C CA . ALA A 1 87 ? -8.719 3.957 -5.123 1.00 93.88 87 ALA A CA 1
ATOM 649 C C . ALA A 1 87 ? -8.934 2.927 -4.003 1.00 93.88 87 ALA A C 1
ATOM 651 O O . ALA A 1 87 ? -9.484 3.256 -2.950 1.00 93.88 87 ALA A O 1
ATOM 652 N N . VAL A 1 88 ? -8.444 1.701 -4.193 1.00 91.38 88 VAL A N 1
ATOM 653 C CA . VAL A 1 88 ? -8.542 0.611 -3.212 1.00 91.38 88 VAL A CA 1
ATOM 654 C C . VAL A 1 88 ? -7.808 0.974 -1.917 1.00 91.38 88 VAL A C 1
ATOM 656 O O . VAL A 1 88 ? -8.374 0.831 -0.828 1.00 91.38 88 VAL A O 1
ATOM 659 N N . THR A 1 89 ? -6.603 1.544 -2.021 1.00 91.38 89 THR A N 1
ATOM 660 C CA . THR A 1 89 ? -5.850 2.036 -0.857 1.00 91.38 89 THR A CA 1
ATOM 661 C C . THR A 1 89 ? -6.628 3.133 -0.125 1.00 91.38 89 THR A C 1
ATOM 663 O O . THR A 1 89 ? -6.795 3.059 1.092 1.00 91.38 89 THR A O 1
ATOM 666 N N . ALA A 1 90 ? -7.169 4.125 -0.841 1.00 92.75 90 ALA A N 1
ATOM 667 C CA . ALA A 1 90 ? -7.926 5.234 -0.257 1.00 92.75 90 ALA A CA 1
ATOM 668 C C . ALA A 1 90 ? -9.198 4.768 0.473 1.00 92.75 90 ALA A C 1
ATOM 670 O O . ALA A 1 90 ? -9.523 5.285 1.549 1.00 92.75 90 ALA A O 1
ATOM 671 N N . VAL A 1 91 ? -9.900 3.761 -0.061 1.00 91.19 91 VAL A N 1
ATOM 672 C CA . VAL A 1 91 ? -11.044 3.134 0.621 1.00 91.19 91 VAL A CA 1
ATOM 673 C C . VAL A 1 91 ? -10.590 2.453 1.911 1.00 91.19 91 VAL A C 1
ATOM 675 O O . VAL A 1 91 ? -11.200 2.685 2.958 1.00 91.19 91 VAL A O 1
ATOM 678 N N . GLY A 1 92 ? -9.502 1.677 1.871 1.00 88.81 92 GLY A N 1
ATOM 679 C CA . GLY A 1 92 ? -8.928 1.047 3.062 1.00 88.81 92 GLY A CA 1
ATOM 680 C C . GLY A 1 92 ? -8.569 2.073 4.143 1.00 88.81 92 GLY A C 1
ATOM 681 O O . GLY A 1 92 ? -9.010 1.952 5.284 1.00 88.81 92 GLY A O 1
ATOM 682 N N . ILE A 1 93 ? -7.880 3.151 3.761 1.00 90.00 93 ILE A N 1
ATOM 683 C CA . ILE A 1 93 ? -7.549 4.286 4.639 1.00 90.00 93 ILE A CA 1
ATOM 684 C C . ILE A 1 93 ? -8.813 4.902 5.258 1.00 90.00 93 ILE A C 1
ATOM 686 O O . ILE A 1 93 ? -8.864 5.163 6.461 1.00 90.00 93 ILE A O 1
ATOM 690 N N . THR A 1 94 ? -9.851 5.126 4.451 1.00 90.62 94 THR A N 1
ATOM 691 C CA . THR A 1 94 ? -11.104 5.747 4.903 1.00 90.62 94 THR A CA 1
ATOM 692 C C . THR A 1 94 ? -11.839 4.873 5.921 1.00 90.62 94 THR A C 1
ATOM 694 O O . THR A 1 94 ? -12.396 5.392 6.892 1.00 90.62 94 THR A O 1
ATOM 697 N N . LEU A 1 95 ? -11.844 3.550 5.728 1.00 87.12 95 LEU A N 1
ATOM 698 C CA . LEU A 1 95 ? -12.425 2.606 6.686 1.00 87.12 95 LEU A CA 1
ATOM 699 C C . LEU A 1 95 ? -11.673 2.632 8.020 1.00 87.12 95 LEU A C 1
ATOM 701 O O . LEU A 1 95 ? -12.312 2.691 9.076 1.00 87.12 95 LEU A O 1
ATOM 705 N N . GLU A 1 96 ? -10.341 2.678 7.969 1.00 86.75 96 GLU A N 1
ATOM 706 C CA . GLU A 1 96 ? -9.496 2.788 9.157 1.00 86.75 96 GLU A CA 1
ATOM 707 C C . GLU A 1 96 ? -9.784 4.057 9.960 1.00 86.75 96 GLU A C 1
ATOM 709 O O . GLU A 1 96 ? -10.030 3.986 11.164 1.00 86.75 96 GLU A O 1
ATOM 714 N N . VAL A 1 97 ? -9.794 5.217 9.291 1.00 87.12 97 VAL A N 1
ATOM 715 C CA . VAL A 1 97 ? -10.017 6.529 9.923 1.00 87.12 97 VAL A CA 1
ATOM 716 C C . VAL A 1 97 ? -11.390 6.582 10.590 1.00 87.12 97 VAL A C 1
ATOM 718 O O . VAL A 1 97 ? -11.546 7.167 11.659 1.00 87.12 97 VAL A O 1
ATOM 721 N N . ARG A 1 98 ? -12.390 5.922 9.998 1.00 87.00 98 ARG A N 1
ATOM 722 C CA . ARG A 1 98 ? -13.739 5.809 10.568 1.00 87.00 98 ARG A CA 1
ATOM 723 C C . ARG A 1 98 ? -13.837 4.789 11.707 1.00 87.00 98 ARG A C 1
ATOM 725 O O . ARG A 1 98 ? -14.907 4.668 12.299 1.00 87.00 98 ARG A O 1
ATOM 732 N N . GLY A 1 99 ? -12.770 4.047 12.009 1.00 79.88 99 GLY A N 1
ATOM 733 C CA . GLY A 1 99 ? -12.750 3.023 13.053 1.00 79.88 99 GLY A CA 1
ATOM 734 C C . GLY A 1 99 ? -13.693 1.852 12.773 1.00 79.88 99 GLY A C 1
ATOM 735 O O . GLY A 1 99 ? -14.207 1.244 13.711 1.00 79.88 99 GLY A O 1
ATOM 736 N N . ARG A 1 100 ? -13.977 1.547 11.498 1.00 74.44 100 ARG A N 1
ATOM 737 C CA . ARG A 1 100 ? -14.899 0.469 11.109 1.00 74.44 100 ARG A CA 1
ATOM 738 C C . ARG A 1 100 ? -14.155 -0.598 10.299 1.00 74.44 100 ARG A C 1
ATOM 740 O O . ARG A 1 100 ? -13.341 -0.264 9.451 1.00 74.44 100 ARG A O 1
ATOM 747 N N . TRP A 1 101 ? -14.505 -1.871 10.511 1.00 75.69 101 TRP A N 1
ATOM 748 C CA . TRP A 1 101 ? -14.046 -3.008 9.689 1.00 75.69 101 TRP A CA 1
ATOM 749 C C . TRP A 1 101 ? -12.516 -3.124 9.585 1.00 75.69 101 TRP A C 1
ATOM 751 O O . TRP A 1 101 ? -11.959 -3.155 8.490 1.00 75.69 101 TRP A O 1
ATOM 761 N N . ALA A 1 102 ? -11.834 -3.192 10.733 1.00 76.19 102 ALA A N 1
ATOM 762 C CA . ALA A 1 102 ? -10.369 -3.216 10.793 1.00 76.19 102 ALA A CA 1
ATOM 763 C C . ALA A 1 102 ? -9.705 -4.278 9.880 1.00 76.19 102 ALA A C 1
ATOM 765 O O . ALA A 1 102 ? -8.768 -3.906 9.170 1.00 76.19 102 ALA A O 1
ATOM 766 N N . PRO A 1 103 ? -10.197 -5.536 9.787 1.00 77.31 103 PRO A N 1
ATOM 767 C CA . PRO A 1 103 ? -9.611 -6.524 8.875 1.00 77.31 103 PRO A CA 1
ATOM 768 C C . PRO A 1 103 ? -9.733 -6.125 7.399 1.00 77.31 103 PRO A C 1
ATOM 770 O O . PRO A 1 103 ? -8.772 -6.224 6.642 1.00 77.31 103 PRO A O 1
ATOM 773 N N . SER A 1 104 ? -10.898 -5.615 6.988 1.00 83.00 104 SER A N 1
ATOM 774 C CA . SER A 1 104 ? -11.146 -5.190 5.605 1.00 83.00 104 SER A CA 1
ATOM 775 C C . SER A 1 104 ? -10.331 -3.954 5.235 1.00 83.00 104 SER A C 1
ATOM 777 O O . SER A 1 104 ? -9.780 -3.886 4.144 1.00 83.00 104 SER A O 1
ATOM 779 N N . SER A 1 105 ? -10.209 -2.996 6.157 1.00 85.50 105 SER A N 1
ATOM 780 C CA . SER A 1 105 ? -9.342 -1.824 6.001 1.00 85.50 105 SER A CA 1
ATOM 781 C C . SER A 1 105 ? -7.894 -2.226 5.711 1.00 85.50 105 SER A C 1
ATOM 783 O O . SER A 1 105 ? -7.268 -1.687 4.799 1.00 85.50 105 SER A O 1
ATOM 785 N N . PHE A 1 106 ? -7.374 -3.182 6.482 1.00 79.44 106 PHE A N 1
ATOM 786 C CA . PHE A 1 106 ? -6.025 -3.705 6.309 1.00 79.44 106 PHE A CA 1
ATOM 787 C C . PHE A 1 106 ? -5.860 -4.432 4.968 1.00 79.44 106 PHE A C 1
ATOM 789 O O . PHE A 1 106 ? -4.947 -4.110 4.211 1.00 79.44 106 PHE A O 1
ATOM 796 N N . ALA A 1 107 ? -6.776 -5.348 4.640 1.00 81.44 107 ALA A N 1
ATOM 797 C CA . ALA A 1 107 ? -6.736 -6.099 3.386 1.00 81.44 107 ALA A CA 1
ATOM 798 C C . ALA A 1 107 ? -6.792 -5.183 2.152 1.00 81.44 107 ALA A C 1
ATOM 800 O O . ALA A 1 107 ? -6.054 -5.398 1.196 1.00 81.44 107 ALA A O 1
ATOM 801 N N . LEU A 1 108 ? -7.619 -4.132 2.188 1.00 87.38 108 LEU A N 1
ATOM 802 C CA . LEU A 1 108 ? -7.714 -3.153 1.104 1.00 87.38 108 LEU A CA 1
ATOM 803 C C . LEU A 1 108 ? -6.441 -2.312 0.975 1.00 87.38 108 LEU A C 1
ATOM 805 O O . LEU A 1 108 ? -5.985 -2.086 -0.138 1.00 87.38 108 LEU A O 1
ATOM 809 N N . GLN A 1 109 ? -5.826 -1.880 2.080 1.00 88.56 109 GLN A N 1
ATOM 810 C CA . GLN A 1 109 ? -4.544 -1.169 2.002 1.00 88.56 109 GLN A CA 1
ATOM 811 C C . GLN A 1 109 ? -3.445 -2.062 1.409 1.00 88.56 109 GLN A C 1
ATOM 813 O O . GLN A 1 109 ? -2.736 -1.623 0.508 1.00 88.56 109 GLN A O 1
ATOM 818 N N . LEU A 1 110 ? -3.361 -3.329 1.827 1.00 83.75 110 LEU A N 1
ATOM 819 C CA . LEU A 1 110 ? -2.394 -4.282 1.277 1.00 83.75 110 LEU A CA 1
ATOM 820 C C . LEU A 1 110 ? -2.634 -4.554 -0.218 1.00 83.75 110 LEU A C 1
ATOM 822 O O . LEU A 1 110 ? -1.701 -4.480 -1.014 1.00 83.75 110 LEU A O 1
ATOM 826 N N . ALA A 1 111 ? -3.881 -4.826 -0.609 1.00 84.12 111 ALA A N 1
ATOM 827 C CA . ALA A 1 111 ? -4.243 -5.076 -2.003 1.00 84.12 111 ALA A CA 1
ATOM 828 C C . ALA A 1 111 ? -3.986 -3.849 -2.889 1.00 84.12 111 ALA A C 1
ATOM 830 O O . ALA A 1 111 ? -3.455 -3.978 -3.989 1.00 84.12 111 ALA A O 1
ATOM 831 N N . GLY A 1 112 ? -4.323 -2.654 -2.401 1.00 86.88 112 GLY A N 1
ATOM 832 C CA . GLY A 1 112 ? -4.090 -1.406 -3.118 1.00 86.88 112 GLY A CA 1
ATOM 833 C C . GLY A 1 112 ? -2.602 -1.113 -3.321 1.00 86.88 112 GLY A C 1
ATOM 834 O O . GLY A 1 112 ? -2.201 -0.755 -4.427 1.00 86.88 112 GLY A O 1
ATOM 835 N N . VAL A 1 113 ? -1.768 -1.355 -2.304 1.00 87.56 113 VAL A N 1
ATOM 836 C CA . VAL A 1 113 ? -0.302 -1.265 -2.414 1.00 87.56 113 VAL A CA 1
ATOM 837 C C . VAL A 1 113 ? 0.253 -2.298 -3.399 1.00 87.56 113 VAL A C 1
ATOM 839 O O . VAL A 1 113 ? 1.097 -1.952 -4.224 1.00 87.56 113 VAL A O 1
ATOM 842 N N . GLY A 1 114 ? -0.246 -3.536 -3.374 1.00 80.75 114 GLY A N 1
ATOM 843 C CA . GLY A 1 114 ? 0.142 -4.573 -4.336 1.00 80.75 114 GLY A CA 1
ATOM 844 C C . GLY A 1 114 ? -0.210 -4.210 -5.784 1.00 80.75 114 GLY A C 1
ATOM 845 O O . GLY A 1 114 ? 0.615 -4.376 -6.682 1.00 80.75 114 GLY A O 1
ATOM 846 N N . LEU A 1 115 ? -1.400 -3.648 -6.016 1.00 85.81 115 LEU A N 1
ATOM 847 C CA . LEU A 1 115 ? -1.814 -3.148 -7.333 1.00 85.81 115 LEU A CA 1
ATOM 848 C C . LEU A 1 115 ? -0.947 -1.980 -7.804 1.00 85.81 115 LEU A C 1
ATOM 850 O O . LEU A 1 115 ? -0.575 -1.936 -8.973 1.00 85.81 115 LEU A O 1
ATOM 854 N N . LEU A 1 116 ? -0.594 -1.062 -6.899 1.00 89.31 116 LEU A N 1
ATOM 855 C CA . LEU A 1 116 ? 0.331 0.028 -7.197 1.00 89.31 116 LEU A CA 1
ATOM 856 C C . LEU A 1 116 ? 1.701 -0.511 -7.614 1.00 89.31 116 LEU A C 1
ATOM 858 O O . LEU A 1 116 ? 2.181 -0.142 -8.680 1.00 89.31 116 LEU A O 1
ATOM 862 N N . LEU A 1 117 ? 2.302 -1.416 -6.834 1.00 84.50 117 LEU A N 1
ATOM 863 C CA . LEU A 1 117 ? 3.571 -2.063 -7.195 1.00 84.50 117 LEU A CA 1
ATOM 864 C C . LEU A 1 117 ? 3.482 -2.751 -8.562 1.00 84.50 117 LEU A C 1
ATOM 866 O O . LEU A 1 117 ? 4.356 -2.560 -9.403 1.00 84.50 117 LEU A O 1
ATOM 870 N N . THR A 1 118 ? 2.391 -3.476 -8.818 1.00 84.25 118 THR A N 1
ATOM 871 C CA . THR A 1 118 ? 2.149 -4.129 -10.115 1.00 84.25 118 THR A CA 1
ATOM 872 C C . THR A 1 118 ? 2.072 -3.108 -11.251 1.00 84.25 118 THR A C 1
ATOM 874 O O . THR A 1 118 ? 2.617 -3.347 -12.324 1.00 84.25 118 THR A O 1
ATOM 877 N N . ALA A 1 119 ? 1.442 -1.951 -11.026 1.00 88.00 119 ALA A N 1
ATOM 878 C CA . ALA A 1 119 ? 1.388 -0.870 -12.006 1.00 88.00 119 ALA A CA 1
ATOM 879 C C . ALA A 1 119 ? 2.783 -0.323 -12.334 1.00 88.00 119 ALA A C 1
ATOM 881 O O . ALA A 1 119 ? 3.078 -0.069 -13.501 1.00 88.00 119 ALA A O 1
ATOM 882 N N . TYR A 1 120 ? 3.641 -0.164 -11.323 1.00 84.94 120 TYR A N 1
ATOM 883 C CA . TYR A 1 120 ? 5.017 0.298 -11.500 1.00 84.94 120 TYR A CA 1
ATOM 884 C C . TYR A 1 120 ? 5.877 -0.694 -12.272 1.00 84.94 120 TYR A C 1
ATOM 886 O O . TYR A 1 120 ? 6.520 -0.276 -13.231 1.00 84.94 120 TYR A O 1
ATOM 894 N N . VAL A 1 121 ? 5.798 -1.987 -11.956 1.00 84.12 121 VAL A N 1
ATOM 895 C CA . VAL A 1 121 ? 6.473 -3.035 -12.741 1.00 84.12 121 VAL A CA 1
ATOM 896 C C . VAL A 1 121 ? 5.943 -3.059 -14.178 1.00 84.12 121 VAL A C 1
ATOM 898 O O . VAL A 1 121 ? 6.704 -3.068 -15.137 1.00 84.12 121 VAL A O 1
ATOM 901 N N . TRP A 1 122 ? 4.621 -2.979 -14.371 1.00 83.62 122 TRP A N 1
ATOM 902 C CA . TRP A 1 122 ? 4.048 -2.964 -15.723 1.00 83.62 122 TRP A CA 1
ATOM 903 C C . TRP A 1 122 ? 4.446 -1.716 -16.526 1.00 83.62 122 TRP A C 1
ATOM 905 O O . TRP A 1 122 ? 4.471 -1.755 -17.755 1.00 83.62 122 TRP A O 1
ATOM 915 N N . SER A 1 123 ? 4.768 -0.606 -15.851 1.00 87.44 123 SER A N 1
ATOM 916 C CA . SER A 1 123 ? 5.117 0.665 -16.498 1.00 87.44 123 SER A CA 1
ATOM 917 C C . SER A 1 123 ? 6.366 0.594 -17.378 1.00 87.44 123 SER A C 1
ATOM 919 O O . SER A 1 123 ? 6.495 1.417 -18.284 1.00 87.44 123 SER A O 1
ATOM 921 N N . GLU A 1 124 ? 7.244 -0.387 -17.159 1.00 85.88 124 GLU A N 1
ATOM 922 C CA . GLU A 1 124 ? 8.410 -0.672 -18.010 1.00 85.88 124 GLU A CA 1
ATOM 923 C C . GLU A 1 124 ? 8.004 -0.922 -19.468 1.00 85.88 124 GLU A C 1
ATOM 925 O O . GLU A 1 124 ? 8.680 -0.488 -20.396 1.00 85.88 124 GLU A O 1
ATOM 930 N N . ARG A 1 125 ? 6.841 -1.550 -19.683 1.00 85.88 125 ARG A N 1
ATOM 931 C CA . ARG A 1 125 ? 6.293 -1.808 -21.025 1.00 85.88 125 ARG A CA 1
ATOM 932 C C . ARG A 1 125 ? 5.670 -0.568 -21.660 1.00 85.88 125 ARG A C 1
ATOM 934 O O . ARG A 1 125 ? 5.605 -0.465 -22.879 1.00 85.88 125 ARG A O 1
ATOM 941 N N . ALA A 1 126 ? 5.188 0.359 -20.835 1.00 87.56 126 ALA A N 1
ATOM 942 C CA . ALA A 1 126 ? 4.472 1.546 -21.286 1.00 87.56 126 ALA A CA 1
ATOM 943 C C . ALA A 1 126 ? 5.416 2.658 -21.766 1.00 87.56 126 ALA A C 1
ATOM 945 O O . ALA A 1 126 ? 5.108 3.358 -22.732 1.00 87.56 126 ALA A O 1
ATOM 946 N N . TRP A 1 127 ? 6.559 2.831 -21.098 1.00 90.19 127 TRP A N 1
ATOM 947 C CA . TRP A 1 127 ? 7.521 3.888 -21.411 1.00 90.19 127 TRP A CA 1
ATOM 948 C C . TRP A 1 127 ? 8.950 3.391 -21.246 1.00 90.19 127 TRP A C 1
ATOM 950 O O . TRP A 1 127 ? 9.255 2.747 -20.245 1.00 90.19 127 TRP A O 1
ATOM 960 N N . ALA A 1 128 ? 9.835 3.771 -22.167 1.00 87.94 128 ALA A N 1
ATOM 961 C CA . ALA A 1 128 ? 11.265 3.494 -22.048 1.00 87.94 128 ALA A CA 1
ATOM 962 C C . ALA A 1 128 ? 11.857 4.126 -20.776 1.00 87.94 128 ALA A C 1
ATOM 964 O O . ALA A 1 128 ? 11.420 5.208 -20.357 1.00 87.94 128 ALA A O 1
ATOM 965 N N . ASP A 1 129 ? 12.847 3.460 -20.182 1.00 84.19 129 ASP A N 1
ATOM 966 C CA . ASP A 1 129 ? 13.562 3.956 -19.002 1.00 84.19 129 ASP A CA 1
ATOM 967 C C . ASP A 1 129 ? 14.138 5.347 -19.253 1.00 84.19 129 ASP A C 1
ATOM 969 O O . ASP A 1 129 ? 14.492 5.698 -20.382 1.00 84.19 129 ASP A O 1
ATOM 973 N N . GLN A 1 130 ? 14.197 6.166 -18.200 1.00 83.56 130 GLN A N 1
ATOM 974 C CA . GLN A 1 130 ? 14.736 7.532 -18.252 1.00 83.56 130 GLN A CA 1
ATOM 975 C C . GLN A 1 130 ? 13.998 8.485 -19.218 1.00 83.56 130 GLN A C 1
ATOM 977 O O . GLN A 1 130 ? 14.392 9.641 -19.379 1.00 83.56 130 GLN A O 1
ATOM 982 N N . SER A 1 131 ? 12.890 8.061 -19.835 1.00 87.44 131 SER A N 1
ATOM 983 C CA . SER A 1 131 ? 11.970 8.987 -20.498 1.00 87.44 131 SER A CA 1
ATOM 984 C C . SER A 1 131 ? 11.318 9.916 -19.471 1.00 87.44 131 SER A C 1
ATOM 986 O O . SER A 1 131 ? 11.176 9.575 -18.295 1.00 87.44 131 SER A O 1
ATOM 988 N N . LEU A 1 132 ? 10.862 11.094 -19.908 1.00 88.12 132 LEU A N 1
ATOM 989 C CA . LEU A 1 132 ? 10.180 12.046 -19.025 1.00 88.12 132 LEU A CA 1
ATOM 990 C C . LEU A 1 132 ? 8.977 11.400 -18.314 1.00 88.12 132 LEU A C 1
ATOM 992 O O . LEU 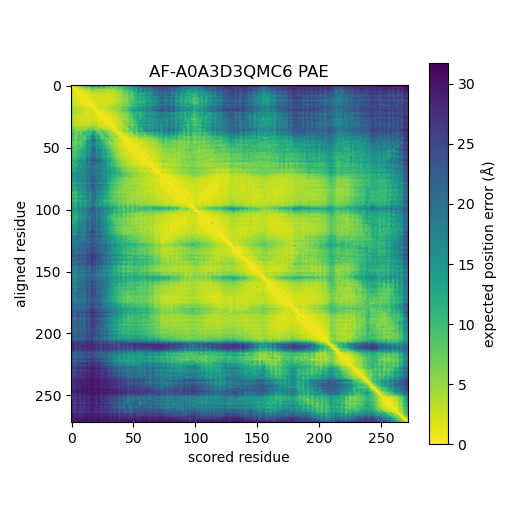A 1 132 ? 8.750 11.634 -17.129 1.00 88.12 132 LEU A O 1
ATOM 996 N N . GLN A 1 133 ? 8.224 10.561 -19.025 1.00 87.12 133 GLN A N 1
ATOM 997 C CA . GLN A 1 133 ? 7.076 9.838 -18.484 1.00 87.12 133 GLN A CA 1
ATOM 998 C C . GLN A 1 133 ? 7.508 8.802 -17.441 1.00 87.12 133 GLN A C 1
ATOM 1000 O O . GLN A 1 133 ? 6.917 8.757 -16.361 1.00 87.12 133 GLN A O 1
ATOM 1005 N N . ALA A 1 134 ? 8.560 8.026 -17.725 1.00 83.44 134 ALA A N 1
ATOM 1006 C CA . ALA A 1 134 ? 9.131 7.074 -16.777 1.00 83.44 134 ALA A CA 1
ATOM 1007 C C . ALA A 1 134 ? 9.662 7.768 -15.516 1.00 83.44 134 ALA A C 1
ATOM 1009 O O . ALA A 1 134 ? 9.424 7.273 -14.422 1.00 83.44 134 ALA A O 1
ATOM 1010 N N . MET A 1 135 ? 10.287 8.943 -15.640 1.00 84.44 135 MET A N 1
ATOM 1011 C CA . MET A 1 135 ? 10.754 9.726 -14.491 1.00 84.44 135 MET A CA 1
ATOM 1012 C C . MET A 1 135 ? 9.603 10.297 -13.656 1.00 84.44 135 MET A C 1
ATOM 1014 O O . MET A 1 135 ? 9.671 10.277 -12.431 1.00 84.44 135 MET A O 1
ATOM 1018 N N . ILE A 1 136 ? 8.536 10.805 -14.284 1.00 86.00 136 ILE A N 1
ATOM 1019 C CA . ILE A 1 136 ? 7.358 11.308 -13.556 1.00 86.00 136 ILE A CA 1
ATOM 1020 C C . ILE A 1 136 ? 6.683 10.160 -12.802 1.00 86.00 136 ILE A C 1
ATOM 1022 O O . ILE A 1 136 ? 6.371 10.286 -11.615 1.00 86.00 136 ILE A O 1
ATOM 1026 N N . PHE A 1 137 ? 6.476 9.032 -13.482 1.00 84.25 137 PHE A N 1
ATOM 1027 C CA . PHE A 1 137 ? 5.841 7.864 -12.890 1.00 84.25 137 PHE A CA 1
ATOM 1028 C C . PHE A 1 137 ? 6.742 7.250 -11.810 1.00 84.25 137 PHE A C 1
ATOM 1030 O O . PHE A 1 137 ? 6.331 7.154 -10.657 1.00 84.25 137 PHE A O 1
ATOM 1037 N N . GLY A 1 138 ? 8.006 6.963 -12.117 1.00 80.62 138 GLY A N 1
ATOM 1038 C CA . GLY A 1 138 ? 9.011 6.489 -11.163 1.00 80.62 138 GLY A CA 1
ATOM 1039 C C . GLY A 1 138 ? 9.165 7.419 -9.960 1.00 80.62 138 GLY A C 1
ATOM 1040 O O . GLY A 1 138 ? 9.163 6.958 -8.824 1.00 80.62 138 GLY A O 1
ATOM 1041 N N . GLY A 1 139 ? 9.187 8.738 -10.159 1.00 83.88 139 GLY A N 1
ATOM 1042 C CA . GLY A 1 139 ? 9.228 9.717 -9.070 1.00 83.88 139 GLY A CA 1
ATOM 1043 C C . GLY A 1 139 ? 8.033 9.607 -8.117 1.00 83.88 139 GLY A C 1
ATOM 1044 O O . GLY A 1 139 ? 8.190 9.733 -6.900 1.00 83.88 139 GLY A O 1
ATOM 1045 N N . SER A 1 140 ? 6.840 9.290 -8.629 1.00 85.00 140 SER A N 1
ATOM 1046 C CA . SER A 1 140 ? 5.675 9.030 -7.774 1.00 85.00 140 SER A CA 1
ATOM 1047 C C . SER A 1 140 ? 5.809 7.746 -6.939 1.00 85.00 140 SER A C 1
ATOM 1049 O O . SER A 1 140 ? 5.260 7.693 -5.832 1.00 85.00 140 SER A O 1
ATOM 1051 N N . ALA A 1 141 ? 6.631 6.781 -7.375 1.00 83.25 141 ALA A N 1
ATOM 1052 C CA . ALA A 1 141 ? 7.009 5.614 -6.579 1.00 83.25 141 ALA A CA 1
ATOM 1053 C C . ALA A 1 141 ? 7.871 5.988 -5.363 1.00 83.25 141 ALA A C 1
ATOM 1055 O O . ALA A 1 141 ? 7.862 5.260 -4.385 1.00 83.25 141 ALA A O 1
ATOM 1056 N N . LEU A 1 142 ? 8.550 7.138 -5.335 1.00 84.38 142 LEU A N 1
ATOM 1057 C CA . LEU A 1 142 ? 9.237 7.598 -4.120 1.00 84.38 142 LEU A CA 1
ATOM 1058 C C . LEU A 1 142 ? 8.258 8.244 -3.123 1.00 84.38 142 LEU A C 1
ATOM 1060 O O . LEU A 1 142 ? 8.332 8.031 -1.911 1.00 84.38 142 LEU A O 1
ATOM 1064 N N . VAL A 1 143 ? 7.309 9.030 -3.637 1.00 85.00 143 VAL A N 1
ATOM 1065 C CA . VAL A 1 143 ? 6.380 9.830 -2.821 1.00 85.00 143 VAL A CA 1
ATOM 1066 C C . VAL A 1 143 ? 5.298 8.965 -2.172 1.00 85.00 143 VAL A C 1
ATOM 1068 O O . VAL A 1 143 ? 4.999 9.132 -0.987 1.00 85.00 143 VAL A O 1
ATOM 1071 N N . ALA A 1 144 ? 4.710 8.036 -2.929 1.00 81.56 144 ALA A N 1
ATOM 1072 C CA . ALA A 1 144 ? 3.617 7.185 -2.463 1.00 81.56 144 ALA A CA 1
ATOM 1073 C C . ALA A 1 144 ? 3.966 6.353 -1.207 1.00 81.56 144 ALA A C 1
ATOM 1075 O O . ALA A 1 144 ? 3.249 6.476 -0.208 1.00 81.56 144 ALA A O 1
ATOM 1076 N N . PRO A 1 145 ? 5.050 5.554 -1.174 1.00 77.88 145 PRO A N 1
ATOM 1077 C CA . PRO A 1 145 ? 5.412 4.781 0.010 1.00 77.88 145 PRO A CA 1
ATOM 1078 C C . PRO A 1 145 ? 5.833 5.667 1.179 1.00 77.88 145 PRO A C 1
ATOM 1080 O O . PRO A 1 145 ? 5.465 5.362 2.309 1.00 77.88 145 PRO A O 1
ATOM 1083 N N . ALA A 1 146 ? 6.525 6.788 0.946 1.00 83.25 146 ALA A N 1
ATOM 1084 C CA . ALA A 1 146 ? 6.886 7.714 2.019 1.00 83.25 146 ALA A CA 1
ATOM 1085 C C . ALA A 1 146 ? 5.633 8.271 2.720 1.00 83.25 146 ALA A C 1
ATOM 1087 O O . ALA A 1 146 ? 5.546 8.269 3.952 1.00 83.25 146 ALA A O 1
ATOM 1088 N N . ALA A 1 147 ? 4.621 8.672 1.942 1.00 86.38 147 ALA A N 1
ATOM 1089 C CA . ALA A 1 147 ? 3.335 9.118 2.470 1.00 86.38 147 ALA A CA 1
ATOM 1090 C C . ALA A 1 147 ? 2.600 7.997 3.227 1.00 86.38 147 ALA A C 1
ATOM 1092 O O . ALA A 1 147 ? 2.039 8.239 4.301 1.00 86.38 147 ALA A O 1
ATOM 1093 N N . LEU A 1 148 ? 2.628 6.765 2.707 1.00 85.38 148 LEU A N 1
ATOM 1094 C CA . LEU A 1 148 ? 1.999 5.600 3.334 1.00 85.38 148 LEU A CA 1
ATOM 1095 C C . LEU A 1 148 ? 2.688 5.186 4.639 1.00 85.38 148 LEU A C 1
ATOM 1097 O O . LEU A 1 148 ? 1.990 4.930 5.624 1.00 85.38 148 LEU A O 1
ATOM 1101 N N . VAL A 1 149 ? 4.023 5.175 4.685 1.00 81.62 149 VAL A N 1
ATOM 1102 C CA . VAL A 1 149 ? 4.817 4.909 5.895 1.00 81.62 149 VAL A CA 1
ATOM 1103 C C . VAL A 1 149 ? 4.518 5.973 6.947 1.00 81.62 149 VAL A C 1
ATOM 1105 O O . VAL A 1 149 ? 4.074 5.632 8.045 1.00 81.62 149 VAL A O 1
ATOM 1108 N N . TRP A 1 150 ? 4.632 7.259 6.598 1.00 84.12 150 TRP A N 1
ATOM 1109 C CA . TRP A 1 150 ? 4.320 8.368 7.506 1.00 84.12 150 TRP A CA 1
ATOM 1110 C C . TRP A 1 150 ? 2.906 8.274 8.086 1.00 84.12 150 TRP A C 1
ATOM 1112 O O . TRP A 1 150 ? 2.703 8.448 9.291 1.00 84.12 150 TRP A O 1
ATOM 1122 N N . ARG A 1 151 ? 1.915 7.965 7.242 1.00 86.25 151 ARG A N 1
ATOM 1123 C CA . ARG A 1 151 ? 0.530 7.776 7.683 1.00 86.25 151 ARG A CA 1
ATOM 1124 C C . ARG A 1 151 ? 0.398 6.570 8.608 1.00 86.25 151 ARG A C 1
ATOM 1126 O O . ARG A 1 151 ? -0.288 6.657 9.621 1.00 86.25 151 ARG A O 1
ATOM 1133 N N . SER A 1 152 ? 1.039 5.457 8.268 1.00 82.19 152 SER A N 1
ATOM 1134 C CA . SER A 1 152 ? 0.924 4.203 9.016 1.00 82.19 152 SER A CA 1
ATOM 1135 C C . SER A 1 152 ? 1.599 4.231 10.383 1.00 82.19 152 SER A C 1
ATOM 1137 O O . SER A 1 152 ? 1.095 3.596 11.299 1.00 82.19 152 SER A O 1
ATOM 1139 N N . ILE A 1 153 ? 2.640 5.044 10.578 1.00 81.25 153 ILE A N 1
ATOM 1140 C CA . ILE A 1 153 ? 3.210 5.307 11.911 1.00 81.25 153 ILE A CA 1
ATOM 1141 C C . ILE A 1 153 ? 2.168 5.961 12.838 1.00 81.25 153 ILE A C 1
ATOM 1143 O O . ILE A 1 153 ? 2.187 5.755 14.047 1.00 81.25 153 ILE A O 1
ATOM 1147 N N . LYS A 1 154 ? 1.226 6.728 12.272 1.00 79.75 154 LYS A N 1
ATOM 1148 C CA . LYS A 1 154 ? 0.107 7.356 12.997 1.00 79.75 154 LYS A CA 1
ATOM 1149 C C . LYS A 1 154 ? -1.151 6.479 13.040 1.00 79.75 154 LYS A C 1
ATOM 1151 O O . LYS A 1 154 ? -2.181 6.916 13.555 1.00 79.75 154 LYS A O 1
ATOM 1156 N N . SER A 1 155 ? -1.098 5.281 12.459 1.00 77.25 155 SER A N 1
ATOM 1157 C CA . SER A 1 155 ? -2.214 4.340 12.441 1.00 77.25 155 SER A CA 1
ATOM 1158 C C . SER A 1 155 ? -2.408 3.691 13.808 1.00 77.25 155 SER A C 1
ATOM 1160 O O . SER A 1 155 ? -1.481 3.560 14.601 1.00 77.25 155 SER A O 1
ATOM 1162 N N . ARG A 1 156 ? -3.630 3.211 14.056 1.00 69.88 156 ARG A N 1
ATOM 1163 C CA . ARG A 1 156 ? -3.925 2.310 15.179 1.00 69.88 156 ARG A CA 1
ATOM 1164 C C . ARG A 1 156 ? -3.438 0.877 14.935 1.00 69.88 156 ARG A C 1
ATOM 1166 O O . ARG A 1 156 ? -3.489 0.063 15.850 1.00 69.88 156 ARG A O 1
ATOM 1173 N N . ASN A 1 157 ? -3.032 0.543 13.709 1.00 73.31 157 ASN A N 1
ATOM 1174 C CA . ASN A 1 157 ? -2.566 -0.786 13.342 1.00 73.31 157 ASN A CA 1
ATOM 1175 C C . ASN A 1 157 ? -1.035 -0.827 13.326 1.00 73.31 157 ASN A C 1
ATOM 1177 O O . ASN A 1 157 ? -0.396 -0.238 12.456 1.00 73.31 157 ASN A O 1
ATOM 1181 N N . ALA A 1 158 ? -0.467 -1.583 14.261 1.00 74.06 158 ALA A N 1
ATOM 1182 C CA . ALA A 1 158 ? 0.973 -1.718 14.417 1.00 74.06 158 ALA A CA 1
ATOM 1183 C C . ALA A 1 158 ? 1.663 -2.457 13.248 1.00 74.06 158 ALA A C 1
ATOM 1185 O O . ALA A 1 158 ? 2.860 -2.275 13.054 1.00 74.06 158 ALA A O 1
ATOM 1186 N N . LEU A 1 159 ? 0.931 -3.238 12.440 1.00 71.81 159 LEU A N 1
ATOM 1187 C CA . LEU A 1 159 ? 1.486 -4.008 11.314 1.00 71.81 159 LEU A CA 1
ATOM 1188 C C . LEU A 1 159 ? 1.669 -3.180 10.033 1.00 71.81 159 LEU A C 1
ATOM 1190 O O . LEU A 1 159 ? 2.575 -3.448 9.245 1.00 71.81 159 LEU A O 1
ATOM 1194 N N . LEU A 1 160 ? 0.815 -2.174 9.809 1.00 77.12 160 LEU A N 1
ATOM 1195 C CA . LEU A 1 160 ? 0.842 -1.362 8.586 1.00 77.12 160 LEU A CA 1
ATOM 1196 C C . LEU A 1 160 ? 2.193 -0.680 8.314 1.00 77.12 160 LEU A C 1
ATOM 1198 O O . LEU A 1 160 ? 2.631 -0.736 7.165 1.00 77.12 160 LEU A O 1
ATOM 1202 N N . PRO A 1 161 ? 2.883 -0.067 9.297 1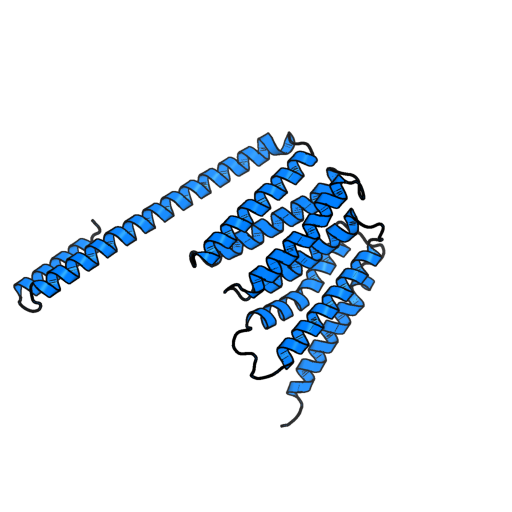.00 77.81 161 PRO A N 1
ATOM 1203 C CA . PRO A 1 161 ? 4.170 0.564 9.018 1.00 77.81 161 PRO A CA 1
ATOM 1204 C C . PRO A 1 161 ? 5.255 -0.410 8.571 1.00 77.81 161 PRO A C 1
ATOM 1206 O O . PRO A 1 161 ? 6.025 -0.059 7.682 1.00 77.81 161 PRO A O 1
ATOM 1209 N N . GLY A 1 162 ? 5.280 -1.638 9.095 1.00 74.12 162 GLY A N 1
ATOM 1210 C CA . GLY A 1 162 ? 6.200 -2.667 8.608 1.00 74.12 162 GLY A CA 1
ATOM 1211 C C . GLY A 1 162 ? 5.938 -3.034 7.147 1.00 74.12 162 GLY A C 1
ATOM 1212 O O . GLY A 1 162 ? 6.856 -3.070 6.333 1.00 74.12 162 GLY A O 1
ATOM 1213 N N . ILE A 1 163 ? 4.670 -3.242 6.790 1.00 75.38 163 ILE A N 1
ATOM 1214 C CA . ILE A 1 163 ? 4.270 -3.606 5.423 1.00 75.38 163 ILE A CA 1
ATOM 1215 C C . ILE A 1 163 ? 4.531 -2.467 4.441 1.00 75.38 163 ILE A C 1
ATOM 1217 O O . ILE A 1 163 ? 5.074 -2.700 3.365 1.00 75.38 163 ILE A O 1
ATOM 1221 N N . HIS A 1 164 ? 4.168 -1.232 4.793 1.00 83.25 164 HIS A N 1
ATOM 1222 C CA . HIS A 1 164 ? 4.439 -0.075 3.943 1.00 83.25 164 HIS A CA 1
ATOM 1223 C C . HIS A 1 164 ? 5.937 0.201 3.815 1.00 83.25 164 HIS A C 1
ATOM 1225 O O . HIS A 1 164 ? 6.366 0.659 2.761 1.00 83.25 164 HIS A O 1
ATOM 1231 N N . PHE A 1 165 ? 6.734 -0.106 4.843 1.00 81.38 165 PHE A N 1
ATOM 1232 C CA . PHE A 1 165 ? 8.189 -0.055 4.753 1.00 81.38 165 PHE A CA 1
ATOM 1233 C C . PHE A 1 165 ? 8.724 -1.100 3.766 1.00 81.38 165 PHE A C 1
ATOM 1235 O O . PHE A 1 165 ? 9.453 -0.739 2.845 1.00 81.38 165 PHE A O 1
ATOM 1242 N N . ALA A 1 166 ? 8.306 -2.364 3.893 1.00 77.19 166 ALA A N 1
ATOM 1243 C CA . ALA A 1 166 ? 8.716 -3.434 2.980 1.00 77.19 166 ALA A CA 1
ATOM 1244 C C . ALA A 1 166 ? 8.301 -3.140 1.529 1.00 77.19 166 ALA A C 1
ATOM 1246 O O . ALA A 1 166 ? 9.115 -3.231 0.614 1.00 77.19 166 ALA A O 1
ATOM 1247 N N . ALA A 1 167 ? 7.056 -2.705 1.319 1.00 79.25 167 ALA A N 1
ATOM 1248 C CA . ALA A 1 167 ? 6.596 -2.250 0.012 1.00 79.25 167 ALA A CA 1
ATOM 1249 C C . ALA A 1 167 ? 7.409 -1.043 -0.480 1.00 79.25 167 ALA A C 1
ATOM 1251 O O . ALA A 1 167 ? 7.745 -0.972 -1.658 1.00 79.25 167 ALA A O 1
ATOM 1252 N N . GLY A 1 168 ? 7.761 -0.121 0.422 1.00 84.19 168 GLY A N 1
ATOM 1253 C CA . GLY A 1 168 ? 8.596 1.046 0.151 1.00 84.19 168 GLY A CA 1
ATOM 1254 C C . GLY A 1 168 ? 9.969 0.709 -0.415 1.00 84.19 168 GLY A C 1
ATOM 1255 O O . GLY A 1 168 ? 10.426 1.427 -1.298 1.00 84.19 168 GLY A O 1
ATOM 1256 N N . LEU A 1 169 ? 10.586 -0.399 0.006 1.00 83.25 169 LEU A N 1
ATOM 1257 C CA . LEU A 1 169 ? 11.818 -0.899 -0.614 1.00 83.25 169 LEU A CA 1
ATOM 1258 C C . LEU A 1 169 ? 11.578 -1.321 -2.068 1.00 83.25 169 LEU A C 1
ATOM 1260 O O . LEU A 1 169 ? 12.355 -0.951 -2.941 1.00 83.25 169 LEU A O 1
ATOM 1264 N N . GLY A 1 170 ? 10.472 -2.017 -2.347 1.00 81.19 170 GLY A N 1
ATOM 1265 C CA . GLY A 1 170 ? 10.085 -2.373 -3.715 1.00 81.19 170 GLY A CA 1
ATOM 1266 C C . GLY A 1 170 ? 9.841 -1.144 -4.596 1.00 81.19 170 GLY A C 1
ATOM 1267 O O . GLY A 1 170 ? 10.347 -1.067 -5.711 1.00 81.19 170 GLY A O 1
ATOM 1268 N N . PHE A 1 171 ? 9.127 -0.138 -4.088 1.00 86.06 171 PHE A N 1
ATOM 1269 C CA . PHE A 1 171 ? 8.925 1.114 -4.823 1.00 86.06 171 PHE A CA 1
ATOM 1270 C C . PHE A 1 171 ? 10.227 1.901 -5.028 1.00 86.06 171 PHE A C 1
ATOM 1272 O O . PHE A 1 171 ? 10.416 2.487 -6.092 1.00 86.06 171 PHE A O 1
ATOM 1279 N N . LEU A 1 172 ? 11.121 1.920 -4.032 1.00 87.81 172 LEU A N 1
ATOM 1280 C CA . LEU A 1 172 ? 12.437 2.545 -4.154 1.00 87.81 172 LEU A CA 1
ATOM 1281 C C . LEU A 1 172 ? 13.265 1.852 -5.239 1.00 87.81 172 LEU A C 1
ATOM 1283 O O . LEU A 1 172 ? 13.896 2.534 -6.040 1.00 87.81 172 LEU A O 1
ATOM 1287 N N . ALA A 1 173 ? 13.214 0.523 -5.298 1.00 84.81 173 ALA A N 1
ATOM 1288 C CA . ALA A 1 173 ? 13.886 -0.254 -6.328 1.00 84.81 173 ALA A CA 1
ATOM 1289 C C . ALA A 1 173 ? 13.408 0.149 -7.730 1.00 84.81 173 ALA A C 1
ATOM 1291 O O . ALA A 1 173 ? 14.226 0.487 -8.580 1.00 84.81 173 ALA A O 1
ATOM 1292 N N . ILE A 1 174 ? 12.087 0.225 -7.933 1.00 83.94 174 ILE A N 1
ATOM 1293 C CA . ILE A 1 174 ? 11.509 0.638 -9.218 1.00 83.94 174 ILE A CA 1
ATOM 1294 C C . ILE A 1 174 ? 11.848 2.099 -9.538 1.00 83.94 174 ILE A C 1
ATOM 1296 O O . ILE A 1 174 ? 12.134 2.432 -10.682 1.00 83.94 174 ILE A O 1
ATOM 1300 N N . PHE A 1 175 ? 11.846 2.997 -8.549 1.00 88.31 175 PHE A N 1
ATOM 1301 C CA . PHE A 1 175 ? 12.276 4.378 -8.770 1.00 88.31 175 PHE A CA 1
ATOM 1302 C C . PHE A 1 175 ? 13.719 4.444 -9.281 1.00 88.31 175 PHE A C 1
ATOM 1304 O O . PHE A 1 175 ? 13.976 5.149 -10.260 1.00 88.31 175 PHE A O 1
ATOM 1311 N N . LEU A 1 176 ? 14.639 3.732 -8.622 1.00 86.81 176 LEU A N 1
ATOM 1312 C CA . LEU A 1 176 ? 16.051 3.727 -8.990 1.00 86.81 176 LEU A CA 1
ATOM 1313 C C . LEU A 1 176 ? 16.246 3.138 -10.389 1.00 86.81 176 LEU A C 1
ATOM 1315 O O . LEU A 1 176 ? 16.917 3.763 -11.204 1.00 86.81 176 LEU A O 1
ATOM 1319 N N . ASP A 1 177 ? 15.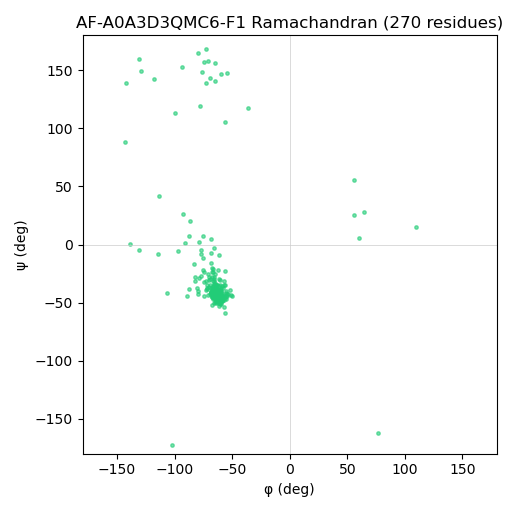594 2.019 -10.689 1.00 84.56 177 ASP A N 1
ATOM 1320 C CA . ASP A 1 177 ? 15.643 1.369 -12.001 1.00 84.56 177 ASP A CA 1
ATOM 1321 C C . ASP A 1 177 ? 15.126 2.288 -13.122 1.00 84.56 177 ASP A C 1
ATOM 1323 O O . ASP A 1 177 ? 15.802 2.557 -14.112 1.00 84.56 177 ASP A O 1
ATOM 1327 N N . ARG A 1 178 ? 13.962 2.906 -12.909 1.00 82.31 178 ARG A N 1
ATOM 1328 C CA . ARG A 1 178 ? 13.278 3.695 -13.946 1.00 82.31 178 ARG A CA 1
ATOM 1329 C C . ARG A 1 178 ? 13.851 5.094 -14.142 1.00 82.31 178 ARG A C 1
ATOM 1331 O O . ARG A 1 178 ? 13.706 5.679 -15.221 1.00 82.31 178 ARG A O 1
ATOM 1338 N N . SER A 1 179 ? 14.426 5.670 -13.087 1.00 85.19 179 SER A N 1
ATOM 1339 C CA . SER A 1 179 ? 14.764 7.102 -13.029 1.00 85.19 179 SER A CA 1
ATOM 1340 C C . SER A 1 179 ? 16.264 7.373 -12.968 1.00 85.19 179 SER A C 1
ATOM 1342 O O . SER A 1 179 ? 16.663 8.536 -13.048 1.00 85.19 179 SER A O 1
ATOM 1344 N N . THR A 1 180 ? 17.101 6.346 -12.814 1.00 84.19 180 THR A N 1
ATOM 1345 C CA . THR A 1 180 ? 18.557 6.497 -12.696 1.00 84.19 180 THR A CA 1
ATOM 1346 C C . THR A 1 180 ? 19.290 5.549 -13.651 1.00 84.19 180 THR A C 1
ATOM 1348 O O . THR A 1 180 ? 18.711 4.567 -14.100 1.00 84.19 180 THR A O 1
ATOM 1351 N N . PRO A 1 181 ? 20.563 5.815 -13.987 1.00 84.38 181 PRO A N 1
ATOM 1352 C CA . PRO A 1 181 ? 21.375 4.914 -14.806 1.00 84.38 181 PRO A CA 1
ATOM 1353 C C . PRO A 1 181 ? 22.087 3.826 -13.975 1.00 84.38 181 PRO A C 1
ATOM 1355 O O . PRO A 1 181 ? 23.124 3.317 -14.397 1.00 84.38 181 PRO A O 1
ATOM 1358 N N . LEU A 1 182 ? 21.611 3.529 -12.761 1.00 84.44 182 LEU A N 1
ATOM 1359 C CA . LEU A 1 182 ? 22.233 2.536 -11.884 1.00 84.44 182 LEU A CA 1
ATOM 1360 C C . LEU A 1 182 ? 22.044 1.120 -12.440 1.00 84.44 182 LEU A C 1
ATOM 1362 O O . LEU A 1 182 ? 20.991 0.791 -12.973 1.00 84.44 182 LEU A O 1
ATOM 1366 N N . SER A 1 183 ? 23.058 0.268 -12.276 1.00 84.50 183 SER A N 1
ATOM 1367 C CA . SER A 1 183 ? 22.912 -1.169 -12.531 1.00 84.50 183 SER A CA 1
ATOM 1368 C C . SER A 1 183 ? 22.044 -1.831 -11.456 1.00 84.50 183 SER A C 1
ATOM 1370 O O . SER A 1 183 ? 21.989 -1.335 -10.327 1.00 84.50 183 SER A O 1
ATOM 1372 N N . GLY A 1 184 ? 21.443 -2.987 -11.765 1.00 78.75 184 GLY A N 1
ATOM 1373 C CA . GLY A 1 184 ? 20.692 -3.796 -10.793 1.00 78.75 184 GLY A CA 1
ATOM 1374 C C . GLY A 1 184 ? 21.483 -4.053 -9.504 1.00 78.75 184 GLY A C 1
ATOM 1375 O O . GLY A 1 184 ? 20.981 -3.801 -8.410 1.00 78.75 184 GLY A O 1
ATOM 1376 N N . ASP A 1 185 ? 22.767 -4.400 -9.628 1.00 78.56 185 ASP A N 1
ATOM 1377 C CA . ASP A 1 185 ? 23.675 -4.577 -8.487 1.00 78.56 185 ASP A CA 1
ATOM 1378 C C . ASP A 1 185 ? 23.782 -3.313 -7.623 1.00 78.56 185 ASP A C 1
ATOM 1380 O O . ASP A 1 185 ? 23.711 -3.373 -6.396 1.00 78.56 185 ASP A O 1
ATOM 1384 N N . SER A 1 186 ? 23.918 -2.143 -8.255 1.00 83.56 186 SER A N 1
ATOM 1385 C CA . SER A 1 186 ? 24.017 -0.866 -7.540 1.00 83.56 186 SER A CA 1
ATOM 1386 C C . SER A 1 186 ? 22.715 -0.530 -6.812 1.00 83.56 186 SER A C 1
ATOM 1388 O O . SER A 1 186 ? 22.749 -0.023 -5.690 1.00 83.56 186 SER A O 1
ATOM 1390 N N . ILE A 1 187 ? 21.567 -0.822 -7.430 1.00 83.44 187 ILE A N 1
ATOM 1391 C CA . ILE A 1 187 ? 20.242 -0.629 -6.829 1.00 83.44 187 ILE A CA 1
ATOM 1392 C C . ILE A 1 187 ? 20.120 -1.478 -5.566 1.00 83.44 187 ILE A C 1
ATOM 1394 O O . ILE A 1 187 ? 19.701 -0.978 -4.525 1.00 83.44 187 ILE A O 1
ATOM 1398 N N . ILE A 1 188 ? 20.545 -2.733 -5.626 1.00 79.50 188 ILE A N 1
ATOM 1399 C CA . ILE A 1 188 ? 20.494 -3.667 -4.502 1.00 79.50 188 ILE A CA 1
ATOM 1400 C C . ILE A 1 188 ? 21.364 -3.195 -3.339 1.00 79.50 188 ILE A C 1
ATOM 1402 O O . ILE A 1 188 ? 20.876 -3.137 -2.213 1.00 79.50 188 ILE A O 1
ATOM 1406 N N . TRP A 1 189 ? 22.598 -2.754 -3.600 1.00 81.75 189 TRP A N 1
ATOM 1407 C CA . TRP A 1 189 ? 23.452 -2.167 -2.560 1.00 81.75 189 TRP A CA 1
ATOM 1408 C C . TRP A 1 189 ? 22.804 -0.955 -1.881 1.00 81.75 189 TRP A C 1
ATOM 1410 O O . TRP A 1 189 ? 22.932 -0.775 -0.667 1.00 81.75 189 TRP A O 1
ATOM 1420 N N . VAL A 1 190 ? 22.079 -0.129 -2.642 1.00 85.25 190 VAL A N 1
ATOM 1421 C CA . VAL A 1 190 ? 21.311 0.993 -2.084 1.00 85.25 190 VAL A CA 1
ATOM 1422 C C . VAL A 1 190 ? 20.168 0.489 -1.199 1.00 85.25 190 VAL A C 1
ATOM 1424 O O . VAL A 1 190 ? 19.986 1.012 -0.097 1.00 85.25 190 VAL A O 1
ATOM 1427 N N . LEU A 1 191 ? 19.414 -0.524 -1.635 1.00 83.62 191 LEU A N 1
ATOM 1428 C CA . LEU A 1 191 ? 18.323 -1.111 -0.847 1.00 83.62 191 LEU A CA 1
ATOM 1429 C C . LEU A 1 191 ? 18.833 -1.728 0.461 1.00 83.62 191 LEU A C 1
ATOM 1431 O O . LEU A 1 191 ? 18.239 -1.485 1.513 1.00 83.62 191 LEU A O 1
ATOM 1435 N N . ASP A 1 192 ? 19.956 -2.440 0.415 1.00 79.06 192 ASP A N 1
ATOM 1436 C CA . ASP A 1 192 ? 20.615 -3.024 1.584 1.00 79.06 192 ASP A CA 1
ATOM 1437 C C . ASP A 1 192 ? 21.076 -1.955 2.573 1.00 79.06 192 ASP A C 1
ATOM 1439 O O . ASP A 1 192 ? 20.793 -2.042 3.771 1.00 79.06 192 ASP A O 1
ATOM 1443 N N . ALA A 1 193 ? 21.719 -0.892 2.083 1.00 83.00 193 ALA A N 1
ATOM 1444 C CA . ALA A 1 193 ? 22.134 0.226 2.923 1.00 83.00 193 ALA A CA 1
ATOM 1445 C C . ALA A 1 193 ? 20.932 0.902 3.606 1.00 83.00 193 ALA A C 1
ATOM 1447 O O . ALA A 1 193 ? 20.988 1.215 4.800 1.00 83.00 193 ALA A O 1
ATOM 1448 N N . VAL A 1 194 ? 19.824 1.092 2.878 1.00 85.00 194 VAL A N 1
ATOM 1449 C CA . VAL A 1 194 ? 18.574 1.640 3.428 1.00 85.00 194 VAL A CA 1
ATOM 1450 C C . VAL A 1 194 ? 17.980 0.702 4.478 1.00 85.00 194 VAL A C 1
ATOM 1452 O O . VAL A 1 194 ? 17.559 1.170 5.539 1.00 85.00 194 VAL A O 1
ATOM 1455 N N . LEU A 1 195 ? 17.973 -0.607 4.227 1.00 80.19 195 LEU A N 1
ATOM 1456 C CA . LEU A 1 195 ? 17.445 -1.608 5.149 1.00 80.19 195 LEU A CA 1
ATOM 1457 C C . LEU A 1 195 ? 18.261 -1.685 6.447 1.00 80.19 195 LEU A C 1
ATOM 1459 O O . LEU A 1 195 ? 17.683 -1.683 7.540 1.00 80.19 195 LEU A O 1
ATOM 1463 N N . VAL A 1 196 ? 19.592 -1.697 6.342 1.00 79.31 196 VAL A N 1
ATOM 1464 C CA . VAL A 1 196 ? 20.514 -1.662 7.488 1.00 79.31 196 VAL A CA 1
ATOM 1465 C C . VAL A 1 196 ? 20.302 -0.387 8.296 1.00 79.31 196 VAL A C 1
ATOM 1467 O O . VAL A 1 196 ? 20.084 -0.457 9.507 1.00 79.31 196 VAL A O 1
ATOM 1470 N N . LEU A 1 197 ? 20.289 0.776 7.639 1.00 83.69 197 LEU A N 1
ATOM 1471 C CA . LEU A 1 197 ? 20.086 2.061 8.306 1.00 83.69 197 LEU A CA 1
ATOM 1472 C C . LEU A 1 197 ? 18.733 2.117 9.026 1.00 83.69 197 LEU A C 1
ATOM 1474 O O . LEU A 1 197 ? 18.670 2.512 10.191 1.00 83.69 197 LEU A O 1
ATOM 1478 N N . ALA A 1 198 ? 17.657 1.693 8.363 1.00 79.75 198 ALA A N 1
ATOM 1479 C CA . ALA A 1 198 ? 16.324 1.653 8.953 1.00 79.75 198 ALA A CA 1
ATOM 1480 C C . ALA A 1 198 ? 16.274 0.725 10.172 1.00 79.75 198 ALA A C 1
ATOM 1482 O O . ALA A 1 198 ? 15.748 1.109 11.218 1.00 79.75 198 ALA A O 1
ATOM 1483 N N . THR A 1 199 ? 16.879 -0.460 10.078 1.00 75.31 199 THR A N 1
ATOM 1484 C CA . THR A 1 199 ? 16.920 -1.426 11.182 1.00 75.31 199 THR A CA 1
ATOM 1485 C C . THR A 1 199 ? 17.759 -0.909 12.351 1.00 75.31 199 THR A C 1
ATOM 1487 O O . THR A 1 199 ? 17.351 -1.058 13.500 1.00 75.31 199 THR A O 1
ATOM 1490 N N . MET A 1 200 ? 18.874 -0.215 12.095 1.00 79.88 200 MET A N 1
ATOM 1491 C CA . MET A 1 200 ? 19.656 0.459 13.139 1.00 79.88 200 MET A CA 1
ATOM 1492 C C . MET A 1 200 ? 18.860 1.570 13.830 1.00 79.88 200 MET A C 1
ATOM 1494 O O . MET A 1 200 ? 18.917 1.693 15.055 1.00 79.88 200 MET A O 1
ATOM 1498 N N . ILE A 1 201 ? 18.116 2.380 13.069 1.00 82.12 201 ILE A N 1
ATOM 1499 C CA . ILE A 1 201 ? 17.254 3.433 13.622 1.00 82.12 201 ILE A CA 1
ATOM 1500 C C . ILE A 1 201 ? 16.165 2.809 14.496 1.00 82.12 201 ILE A C 1
ATOM 1502 O O . ILE A 1 201 ? 15.985 3.248 15.629 1.00 82.12 201 ILE A O 1
ATOM 1506 N N . LEU A 1 202 ? 15.476 1.774 14.005 1.00 77.00 202 LEU A N 1
ATOM 1507 C CA . LEU A 1 202 ? 14.431 1.063 14.745 1.00 77.00 202 LEU A CA 1
ATOM 1508 C C . LEU A 1 202 ? 14.988 0.369 15.993 1.00 77.00 202 LEU A C 1
ATOM 1510 O O . LEU A 1 202 ? 14.390 0.486 17.057 1.00 77.00 202 LEU A O 1
ATOM 1514 N N . GLY A 1 203 ? 16.151 -0.276 15.894 1.00 74.31 203 GLY A N 1
ATOM 1515 C CA . GLY A 1 203 ? 16.841 -0.897 17.023 1.00 74.31 203 GLY A CA 1
ATOM 1516 C C . GLY A 1 203 ? 17.212 0.125 18.096 1.00 74.31 203 GLY A C 1
ATOM 1517 O O . GLY A 1 203 ? 16.854 -0.050 19.255 1.00 74.31 203 GLY A O 1
ATOM 1518 N N . ARG A 1 204 ? 17.826 1.254 17.711 1.00 79.25 204 ARG A N 1
ATOM 1519 C CA . ARG A 1 204 ? 18.114 2.362 18.643 1.00 79.25 204 ARG A CA 1
ATOM 1520 C C . ARG A 1 204 ? 16.858 2.930 19.277 1.00 79.25 204 ARG A C 1
ATOM 1522 O O . ARG A 1 204 ? 16.883 3.260 20.458 1.00 79.25 204 ARG A O 1
ATOM 1529 N N . LEU A 1 205 ? 15.786 3.059 18.494 1.00 75.56 205 LEU A N 1
ATOM 1530 C CA . LEU A 1 205 ? 14.488 3.457 19.008 1.00 75.56 205 LEU A CA 1
ATOM 1531 C C . LEU A 1 205 ? 14.120 2.447 20.112 1.00 75.56 205 LEU A C 1
ATOM 1533 O O . LEU A 1 205 ? 13.960 2.851 21.251 1.00 75.56 205 LEU A O 1
ATOM 1537 N N . LEU A 1 206 ? 14.041 1.150 19.808 1.00 73.12 206 LEU A N 1
ATOM 1538 C CA . LEU A 1 206 ? 13.590 0.107 20.743 1.00 73.12 206 LEU A CA 1
ATOM 1539 C C . LEU A 1 206 ? 14.463 -0.014 22.006 1.00 73.12 206 LEU A C 1
ATOM 1541 O O . LEU A 1 206 ? 13.944 -0.331 23.072 1.00 73.12 206 LEU A O 1
ATOM 1545 N N . SER A 1 207 ? 15.762 0.280 21.920 1.00 73.44 207 SER A N 1
ATOM 1546 C CA . SER A 1 207 ? 16.689 0.241 23.062 1.00 73.44 207 SER A CA 1
ATOM 1547 C C . SER A 1 207 ? 16.583 1.440 24.017 1.00 73.44 207 SER A C 1
ATOM 1549 O O . SER A 1 207 ? 17.206 1.416 25.075 1.00 73.44 207 SER A O 1
ATOM 1551 N N . ALA A 1 208 ? 15.816 2.487 23.691 1.00 70.94 208 ALA A N 1
ATOM 1552 C CA . ALA A 1 208 ? 15.778 3.738 24.459 1.00 70.94 208 ALA A CA 1
ATOM 1553 C C . ALA A 1 208 ? 14.994 3.685 25.799 1.00 70.94 208 ALA A C 1
ATOM 1555 O O . ALA A 1 208 ? 14.834 4.714 26.450 1.00 70.94 208 ALA A O 1
ATOM 1556 N N . GLY A 1 209 ? 14.536 2.512 26.258 1.00 61.47 209 GLY A N 1
ATOM 1557 C CA . GLY A 1 209 ? 13.987 2.333 27.613 1.00 61.47 209 GLY A CA 1
ATOM 1558 C C . GLY A 1 209 ? 12.555 2.872 27.840 1.00 61.47 209 GLY A C 1
ATOM 1559 O O . GLY A 1 209 ? 11.824 3.084 26.878 1.00 61.47 209 GLY A O 1
ATOM 1560 N N . PRO A 1 210 ? 12.110 3.075 29.104 1.00 53.94 210 PRO A N 1
ATOM 1561 C CA . PRO A 1 210 ? 10.698 3.248 29.511 1.00 53.94 210 PRO A CA 1
ATOM 1562 C C . PRO A 1 210 ? 9.929 4.447 28.928 1.00 53.94 210 PRO A C 1
ATOM 1564 O O . PRO A 1 210 ? 8.708 4.508 29.066 1.00 53.94 210 PRO A O 1
ATOM 1567 N N . GLU A 1 211 ? 10.591 5.373 28.230 1.00 55.19 211 GLU A N 1
ATOM 1568 C CA . GLU A 1 211 ? 9.944 6.453 27.460 1.00 55.19 211 GLU A CA 1
ATOM 1569 C C . GLU A 1 211 ? 9.168 5.937 26.222 1.00 55.19 211 GLU A C 1
ATOM 1571 O O . GLU A 1 211 ? 8.625 6.707 25.428 1.00 55.19 211 GLU A O 1
ATOM 1576 N N . TYR A 1 212 ? 9.092 4.614 26.055 1.00 54.38 212 TYR A N 1
ATOM 1577 C CA . TYR A 1 212 ? 8.499 3.905 24.925 1.00 54.38 212 TYR A CA 1
ATOM 1578 C C . TYR A 1 212 ? 6.998 3.607 25.000 1.00 54.38 212 TYR A C 1
ATOM 1580 O O . TYR A 1 212 ? 6.476 2.891 24.140 1.00 54.38 212 TYR A O 1
ATOM 1588 N N . GLY A 1 213 ? 6.289 4.134 26.000 1.00 49.91 213 GLY A N 1
ATOM 1589 C CA . GLY A 1 213 ? 4.838 3.970 26.103 1.00 49.91 213 GLY A CA 1
ATOM 1590 C C . GLY A 1 213 ? 4.127 4.476 24.840 1.00 49.91 213 GLY A C 1
ATOM 1591 O O . GLY A 1 213 ? 4.025 5.681 24.628 1.00 49.91 213 GLY A O 1
ATOM 1592 N N . GLY A 1 214 ? 3.640 3.561 23.992 1.00 58.03 214 GLY A N 1
ATOM 1593 C CA . GLY A 1 214 ? 2.814 3.881 22.818 1.00 58.03 214 GLY A CA 1
ATOM 1594 C C . GLY A 1 214 ? 3.450 3.694 21.431 1.00 58.03 214 GLY A C 1
ATOM 1595 O O . GLY A 1 214 ? 2.896 4.200 20.455 1.00 58.03 214 GLY A O 1
ATOM 1596 N N . LYS A 1 215 ? 4.581 2.982 21.296 1.00 67.12 215 LYS A N 1
ATOM 1597 C CA . LYS A 1 215 ? 5.230 2.701 19.992 1.00 67.12 215 LYS A CA 1
ATOM 1598 C C . LYS A 1 215 ? 5.221 1.217 19.589 1.00 67.12 215 LYS A C 1
ATOM 1600 O O . LYS A 1 215 ? 6.191 0.731 19.015 1.00 67.12 215 LYS A O 1
ATOM 1605 N N . ASP A 1 216 ? 4.113 0.506 19.803 1.00 68.00 216 ASP A N 1
ATOM 1606 C CA . ASP A 1 216 ? 3.942 -0.912 19.407 1.00 68.00 216 ASP A CA 1
ATOM 1607 C C . ASP A 1 216 ? 4.184 -1.163 17.902 1.00 68.00 216 ASP A C 1
ATOM 1609 O O . ASP A 1 216 ? 4.512 -2.269 17.463 1.00 68.00 216 ASP A O 1
ATOM 1613 N N . TRP A 1 217 ? 4.052 -0.113 17.090 1.00 71.25 217 TRP A N 1
ATOM 1614 C CA . TRP A 1 217 ? 4.377 -0.122 15.667 1.00 71.25 217 TRP A CA 1
ATOM 1615 C C . TRP A 1 217 ? 5.873 -0.311 15.384 1.00 71.25 217 TRP A C 1
ATOM 1617 O O . TRP A 1 217 ? 6.215 -0.875 14.350 1.00 71.25 217 TRP A O 1
ATOM 1627 N N . ALA A 1 218 ? 6.769 0.136 16.271 1.00 70.94 218 ALA A N 1
ATOM 1628 C CA . ALA A 1 218 ? 8.214 0.102 16.042 1.00 70.94 218 ALA A CA 1
ATOM 1629 C C . ALA A 1 218 ? 8.766 -1.325 16.113 1.00 70.94 218 ALA A C 1
ATOM 1631 O O . ALA A 1 218 ? 9.604 -1.694 15.296 1.00 70.94 218 ALA A O 1
ATOM 1632 N N . LEU A 1 219 ? 8.243 -2.148 17.029 1.00 70.19 219 LEU A N 1
ATOM 1633 C CA . LEU A 1 219 ? 8.596 -3.565 17.122 1.00 70.19 219 LEU A CA 1
ATOM 1634 C C . LEU A 1 219 ? 8.131 -4.329 15.879 1.00 70.19 219 LEU A C 1
ATOM 1636 O O . LEU A 1 219 ? 8.896 -5.082 15.287 1.00 70.19 219 LEU A O 1
ATOM 1640 N N . ASN A 1 220 ? 6.894 -4.098 15.442 1.00 69.19 220 ASN A N 1
ATOM 1641 C CA . ASN A 1 220 ? 6.365 -4.731 14.235 1.00 69.19 220 ASN A CA 1
ATOM 1642 C C . ASN A 1 220 ? 7.087 -4.252 12.970 1.00 69.19 220 ASN A C 1
ATOM 1644 O O . ASN A 1 220 ? 7.368 -5.061 12.089 1.00 69.19 220 ASN A O 1
ATOM 1648 N N . ALA A 1 221 ? 7.439 -2.967 12.887 1.00 69.00 221 ALA A N 1
ATOM 1649 C CA . ALA A 1 221 ? 8.262 -2.430 11.810 1.00 69.00 221 ALA A CA 1
ATOM 1650 C C . ALA A 1 221 ? 9.667 -3.044 11.808 1.00 69.00 221 ALA A C 1
ATOM 1652 O O . ALA A 1 221 ? 10.160 -3.373 10.739 1.00 69.00 221 ALA A O 1
ATOM 1653 N N . PHE A 1 222 ? 10.266 -3.267 12.981 1.00 71.44 222 PHE A N 1
ATOM 1654 C CA . PHE A 1 222 ? 11.559 -3.938 13.127 1.00 71.44 222 PHE A CA 1
ATOM 1655 C C . PHE A 1 222 ? 11.494 -5.416 12.718 1.00 71.44 222 PHE A C 1
ATOM 1657 O O . PHE A 1 222 ? 12.307 -5.880 11.930 1.00 71.44 222 PHE A O 1
ATOM 1664 N N . ILE A 1 223 ? 10.489 -6.164 13.180 1.00 70.56 223 ILE A N 1
ATOM 1665 C CA . ILE A 1 223 ? 10.291 -7.567 12.774 1.00 70.56 223 ILE A CA 1
ATOM 1666 C C . ILE A 1 223 ? 10.031 -7.654 11.265 1.00 70.56 223 ILE A C 1
ATOM 1668 O O . ILE A 1 223 ? 10.574 -8.521 10.583 1.00 70.56 223 ILE A O 1
ATOM 1672 N N . THR A 1 224 ? 9.227 -6.739 10.723 1.00 67.50 224 THR A N 1
ATOM 1673 C CA . THR A 1 224 ? 8.926 -6.726 9.289 1.00 67.50 224 THR A CA 1
ATOM 1674 C C . THR A 1 224 ? 10.128 -6.279 8.463 1.00 67.50 224 THR A C 1
ATOM 1676 O O . THR A 1 224 ? 10.321 -6.827 7.387 1.00 67.50 224 THR A O 1
ATOM 1679 N N . SER A 1 225 ? 10.967 -5.349 8.939 1.00 66.12 225 SER A N 1
ATOM 1680 C CA . SER A 1 225 ? 12.214 -4.983 8.253 1.00 66.12 225 SER A CA 1
ATOM 1681 C C . SER A 1 225 ? 13.189 -6.157 8.246 1.00 66.12 225 SER A C 1
ATOM 1683 O O . SER A 1 225 ? 13.761 -6.470 7.206 1.00 66.12 225 SER A O 1
ATOM 1685 N N . MET A 1 226 ? 13.286 -6.892 9.355 1.00 66.25 226 MET A N 1
ATOM 1686 C CA . MET A 1 226 ? 14.032 -8.147 9.406 1.00 66.25 226 MET A CA 1
ATOM 1687 C C . MET A 1 226 ? 13.483 -9.155 8.390 1.00 66.25 226 MET A C 1
ATOM 1689 O O . MET A 1 226 ? 14.262 -9.725 7.642 1.00 66.25 226 MET A O 1
ATOM 1693 N N . GLY A 1 227 ? 12.162 -9.314 8.265 1.00 63.47 227 GLY A N 1
ATOM 1694 C CA . GLY A 1 227 ? 11.549 -10.175 7.243 1.00 63.47 227 GLY A CA 1
ATOM 1695 C C . GLY A 1 227 ? 11.650 -9.654 5.799 1.00 63.47 227 GLY A C 1
ATOM 1696 O O . GLY A 1 227 ? 11.634 -10.449 4.862 1.00 63.47 227 GLY A O 1
ATOM 1697 N N . ALA A 1 228 ? 11.779 -8.340 5.593 1.00 64.75 228 ALA A N 1
ATOM 1698 C CA . ALA A 1 228 ? 11.805 -7.709 4.272 1.00 64.75 228 ALA A CA 1
ATOM 1699 C C . ALA A 1 228 ? 13.050 -8.085 3.455 1.00 64.75 228 ALA A C 1
ATOM 1701 O O . ALA A 1 228 ? 12.974 -8.101 2.227 1.00 64.75 228 ALA A O 1
ATOM 1702 N N . GLY A 1 229 ? 14.149 -8.481 4.108 1.00 60.25 229 GLY A N 1
ATOM 1703 C CA . GLY A 1 229 ? 15.300 -9.067 3.415 1.00 60.25 229 GLY A CA 1
ATOM 1704 C C . GLY A 1 229 ? 14.931 -10.316 2.607 1.00 60.25 229 GLY A C 1
ATOM 1705 O O . GLY A 1 229 ? 15.441 -10.513 1.513 1.00 60.25 229 GLY A O 1
ATOM 1706 N N . PHE A 1 230 ? 13.936 -11.093 3.051 1.00 60.25 230 PHE A N 1
ATOM 1707 C CA . PHE A 1 230 ? 13.424 -12.246 2.299 1.00 60.25 230 PHE A CA 1
ATOM 1708 C C . PHE A 1 230 ? 12.650 -11.842 1.028 1.00 60.25 230 PHE A C 1
ATOM 1710 O O . PHE A 1 230 ? 12.643 -12.556 0.024 1.00 60.25 230 PHE A O 1
ATOM 1717 N N . VAL A 1 231 ? 12.005 -10.672 1.046 1.00 59.66 231 VAL A N 1
ATOM 1718 C CA . VAL A 1 231 ? 11.332 -10.101 -0.132 1.00 59.66 231 VAL A CA 1
ATOM 1719 C C . VAL A 1 231 ? 12.363 -9.587 -1.136 1.00 59.66 231 VAL A C 1
ATOM 1721 O O . VAL A 1 231 ? 12.193 -9.818 -2.332 1.00 59.66 231 VAL A O 1
ATOM 1724 N N . LEU A 1 232 ? 13.454 -8.974 -0.661 1.00 60.12 232 LEU A N 1
ATOM 1725 C CA . LEU A 1 232 ? 14.585 -8.588 -1.511 1.00 60.12 232 LEU A CA 1
ATOM 1726 C C . LEU A 1 232 ? 15.178 -9.811 -2.230 1.00 60.12 232 LEU A C 1
ATOM 1728 O O . LEU A 1 232 ? 15.332 -9.746 -3.442 1.00 60.12 232 LEU A O 1
ATOM 1732 N N . VAL A 1 233 ? 15.351 -10.957 -1.550 1.00 58.31 233 VAL A N 1
ATOM 1733 C CA . VAL A 1 233 ? 15.768 -12.237 -2.182 1.00 58.31 233 VAL A CA 1
ATOM 1734 C C . VAL A 1 233 ? 14.859 -12.617 -3.353 1.00 58.31 233 VAL A C 1
ATOM 1736 O O . VAL A 1 233 ? 15.314 -13.076 -4.394 1.00 58.31 233 VAL A O 1
ATOM 1739 N N . THR A 1 234 ? 13.546 -12.454 -3.191 1.00 56.75 234 THR A N 1
ATOM 1740 C CA . THR A 1 234 ? 12.584 -12.857 -4.227 1.00 56.75 234 THR A CA 1
ATOM 1741 C C . THR A 1 234 ? 12.642 -11.903 -5.426 1.00 56.75 234 THR A C 1
ATOM 1743 O O . THR A 1 234 ? 12.575 -12.349 -6.575 1.00 56.75 234 THR A O 1
ATOM 1746 N N . LEU A 1 235 ? 12.822 -10.601 -5.168 1.00 56.66 235 LEU A N 1
ATOM 1747 C CA . LEU A 1 235 ? 13.002 -9.570 -6.194 1.00 56.66 235 LEU A CA 1
ATOM 1748 C C . LEU A 1 235 ? 14.314 -9.735 -6.978 1.00 56.66 235 LEU A C 1
ATOM 1750 O O . LEU A 1 235 ? 14.333 -9.416 -8.164 1.00 56.66 235 LEU A O 1
ATOM 1754 N N . THR A 1 236 ? 15.374 -10.259 -6.357 1.00 55.62 236 THR A N 1
ATOM 1755 C CA . THR A 1 236 ? 16.678 -10.486 -7.006 1.00 55.62 236 THR A CA 1
ATOM 1756 C C . THR 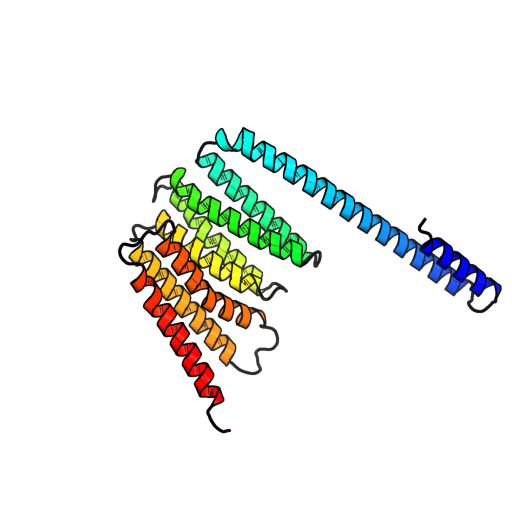A 1 236 ? 16.776 -11.841 -7.705 1.00 55.62 236 THR A C 1
ATOM 1758 O O . THR A 1 236 ? 17.333 -11.922 -8.796 1.00 55.62 236 THR A O 1
ATOM 1761 N N . ALA A 1 237 ? 16.207 -12.905 -7.129 1.00 50.94 237 ALA A N 1
ATOM 1762 C CA . ALA A 1 237 ? 16.285 -14.259 -7.686 1.00 50.94 237 ALA A CA 1
ATOM 1763 C C . ALA A 1 237 ? 15.247 -14.540 -8.788 1.00 50.94 237 ALA A C 1
ATOM 1765 O O . ALA A 1 237 ? 15.467 -15.403 -9.635 1.00 50.94 237 ALA A O 1
ATOM 1766 N N . THR A 1 238 ? 14.095 -13.859 -8.761 1.00 53.25 238 THR A N 1
ATOM 1767 C CA . THR A 1 238 ? 12.971 -14.124 -9.687 1.00 53.25 238 THR A CA 1
ATOM 1768 C C . THR A 1 238 ? 12.282 -12.864 -10.222 1.00 53.25 238 THR A C 1
ATOM 1770 O O . THR A 1 238 ? 11.305 -12.970 -10.963 1.00 53.25 238 THR A O 1
ATOM 1773 N N . GLY A 1 239 ? 12.752 -11.677 -9.828 1.00 52.66 239 GLY A N 1
ATOM 1774 C CA . GLY A 1 239 ? 12.131 -10.390 -10.144 1.00 52.66 239 GLY A CA 1
ATOM 1775 C C . GLY A 1 239 ? 12.827 -9.605 -11.268 1.00 52.66 239 GLY A C 1
ATOM 1776 O O . GLY A 1 239 ? 13.723 -10.125 -11.930 1.00 52.66 239 GLY A O 1
ATOM 1777 N N . PRO A 1 240 ? 12.401 -8.349 -11.506 1.00 51.66 240 PRO A N 1
ATOM 1778 C CA . PRO A 1 240 ? 12.811 -7.546 -12.667 1.00 51.66 240 PRO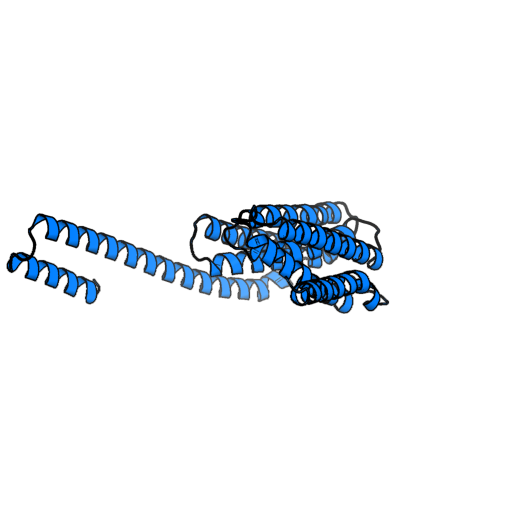 A CA 1
ATOM 1779 C C . PRO A 1 240 ? 14.286 -7.109 -12.651 1.00 51.66 240 PRO A C 1
ATOM 1781 O O . PRO A 1 240 ? 14.826 -6.749 -13.688 1.00 51.66 240 PRO A O 1
ATOM 1784 N N . LEU A 1 241 ? 14.962 -7.191 -11.501 1.00 55.94 241 LEU A N 1
ATOM 1785 C CA . LEU A 1 241 ? 16.330 -6.695 -11.289 1.00 55.94 241 LEU A CA 1
ATOM 1786 C C . LEU A 1 241 ? 17.412 -7.761 -11.533 1.00 55.94 241 LEU A C 1
ATOM 1788 O O . LEU A 1 241 ? 18.464 -7.699 -10.902 1.00 55.94 241 LEU A O 1
ATOM 1792 N N . GLY A 1 242 ? 17.125 -8.764 -12.372 1.00 50.97 242 GLY A N 1
ATOM 1793 C CA . GLY A 1 242 ? 17.909 -9.997 -12.523 1.00 50.97 242 GLY A CA 1
ATOM 1794 C C . GLY A 1 242 ? 19.426 -9.802 -12.401 1.00 50.97 242 GLY A C 1
ATOM 1795 O O . GLY A 1 242 ? 20.033 -9.097 -13.204 1.00 50.97 242 GLY A O 1
ATOM 1796 N N . MET A 1 243 ? 20.022 -10.436 -11.388 1.00 52.91 243 MET A N 1
ATOM 1797 C CA . MET A 1 243 ? 21.464 -10.394 -11.125 1.00 52.91 243 MET A CA 1
ATOM 1798 C C . MET A 1 243 ? 22.203 -11.565 -11.776 1.00 52.91 243 MET A C 1
ATOM 1800 O O . MET A 1 243 ? 21.658 -12.664 -11.884 1.00 52.91 243 MET A O 1
ATOM 1804 N N . GLU A 1 244 ? 23.484 -11.358 -12.102 1.00 53.72 244 GLU A N 1
ATOM 1805 C CA . GLU A 1 244 ? 24.410 -12.456 -12.423 1.00 53.72 244 GLU A CA 1
ATOM 1806 C C . GLU A 1 244 ? 24.755 -13.308 -11.185 1.00 53.72 244 GLU A C 1
ATOM 1808 O O . GLU A 1 244 ? 24.969 -14.510 -11.334 1.00 53.72 244 GLU A O 1
ATOM 1813 N N . ASP A 1 245 ? 24.757 -12.727 -9.971 1.00 55.56 245 ASP A N 1
ATOM 1814 C CA . ASP A 1 245 ? 25.062 -13.449 -8.725 1.00 55.56 245 ASP A CA 1
ATOM 1815 C C . ASP A 1 245 ? 24.202 -12.978 -7.520 1.00 55.56 245 ASP A C 1
ATOM 1817 O O . ASP A 1 245 ? 24.588 -12.077 -6.766 1.00 55.56 245 ASP A O 1
ATOM 1821 N N . PRO A 1 246 ? 23.003 -13.560 -7.310 1.00 51.78 246 PRO A N 1
ATOM 1822 C CA . PRO A 1 246 ? 22.045 -13.113 -6.293 1.00 51.78 246 PRO A CA 1
ATOM 1823 C C . PRO A 1 246 ? 22.493 -13.361 -4.841 1.00 51.78 246 PRO A C 1
ATOM 1825 O O . PRO A 1 246 ? 21.822 -12.896 -3.918 1.00 51.78 246 PRO A O 1
ATOM 1828 N N . MET A 1 247 ? 23.601 -14.080 -4.610 1.00 49.09 247 MET A N 1
ATOM 1829 C CA . MET A 1 247 ? 24.116 -14.355 -3.261 1.00 49.09 247 MET A CA 1
ATOM 1830 C C . MET A 1 247 ? 24.747 -13.127 -2.586 1.00 49.09 247 MET A C 1
ATOM 1832 O O . MET A 1 247 ? 24.626 -13.000 -1.372 1.00 49.09 247 MET A O 1
ATOM 1836 N N . LEU A 1 248 ? 25.357 -12.199 -3.336 1.00 51.12 248 LEU A N 1
ATOM 1837 C CA . LEU A 1 248 ? 26.065 -11.034 -2.768 1.00 51.12 248 LEU A CA 1
ATOM 1838 C C . LEU A 1 248 ? 25.123 -9.938 -2.236 1.00 51.12 248 LEU A C 1
ATOM 1840 O O . LEU A 1 248 ? 25.486 -9.174 -1.346 1.00 51.12 248 LEU A O 1
ATOM 1844 N N . ALA A 1 249 ? 23.894 -9.897 -2.750 1.00 51.12 249 ALA A N 1
ATOM 1845 C CA . ALA A 1 249 ? 22.831 -8.946 -2.417 1.00 51.12 249 ALA A CA 1
ATOM 1846 C C . ALA A 1 249 ? 22.291 -9.035 -0.978 1.00 51.12 249 ALA A C 1
ATOM 1848 O O . ALA A 1 249 ? 21.350 -8.329 -0.637 1.00 51.12 249 ALA A O 1
ATOM 1849 N N . LEU A 1 250 ? 22.783 -9.986 -0.182 1.00 55.72 250 LEU A N 1
ATOM 1850 C CA . LEU A 1 250 ? 22.194 -10.378 1.099 1.00 55.72 250 LEU A CA 1
ATOM 1851 C C . LEU A 1 250 ? 23.203 -10.454 2.235 1.00 55.72 250 LEU A C 1
ATOM 1853 O O . LEU A 1 250 ? 22.795 -10.662 3.378 1.00 55.72 250 LEU A O 1
ATOM 1857 N N . ASP A 1 251 ? 24.493 -10.268 1.962 1.00 62.59 251 ASP A N 1
ATOM 1858 C CA . ASP A 1 251 ? 25.544 -10.452 2.962 1.00 62.59 251 ASP A CA 1
ATOM 1859 C C . ASP A 1 251 ? 25.419 -9.436 4.102 1.00 62.59 251 ASP A C 1
ATOM 1861 O O . ASP A 1 251 ? 25.579 -9.785 5.273 1.00 62.59 251 ASP A O 1
ATOM 1865 N N . ALA A 1 252 ? 25.057 -8.188 3.786 1.00 62.00 252 ALA A N 1
ATOM 1866 C CA . ALA A 1 252 ? 24.886 -7.133 4.781 1.00 62.00 252 ALA A CA 1
ATOM 1867 C C . ALA A 1 252 ? 23.633 -7.351 5.645 1.00 62.00 252 ALA A C 1
ATOM 1869 O O . ALA A 1 252 ? 23.698 -7.223 6.871 1.00 62.00 252 ALA A O 1
ATOM 1870 N N . TRP A 1 253 ? 22.503 -7.721 5.034 1.00 64.56 253 TRP A N 1
ATOM 1871 C CA . TRP A 1 253 ? 21.277 -8.051 5.766 1.00 64.56 253 TRP A CA 1
ATOM 1872 C C . TRP A 1 253 ? 21.429 -9.329 6.596 1.00 64.56 253 TRP A C 1
ATOM 1874 O O . TRP A 1 253 ? 21.020 -9.356 7.756 1.00 64.56 253 TRP A O 1
ATOM 1884 N N . TRP A 1 254 ? 22.049 -10.374 6.048 1.00 62.91 254 TRP A N 1
ATOM 1885 C CA . TRP A 1 254 ? 22.290 -11.626 6.758 1.00 62.91 254 TRP A CA 1
ATOM 1886 C C . TRP A 1 254 ? 23.248 -11.414 7.931 1.00 62.91 254 TRP A C 1
ATOM 1888 O O . TRP A 1 254 ? 22.943 -11.839 9.044 1.00 62.91 254 TRP A O 1
ATOM 1898 N N . ALA A 1 255 ? 24.347 -10.677 7.738 1.00 66.25 255 ALA A N 1
ATOM 1899 C CA . ALA A 1 255 ? 25.264 -10.324 8.822 1.00 66.25 255 ALA A CA 1
ATOM 1900 C C . ALA A 1 255 ? 24.570 -9.499 9.917 1.00 66.25 255 ALA A C 1
ATOM 1902 O O . ALA A 1 255 ? 24.798 -9.734 11.106 1.00 66.25 255 ALA A O 1
ATOM 1903 N N . LEU A 1 256 ? 23.681 -8.575 9.540 1.00 66.88 256 LEU A N 1
ATOM 1904 C CA . LEU A 1 256 ? 22.854 -7.816 10.478 1.00 66.88 256 LEU A CA 1
ATOM 1905 C C . LEU A 1 256 ? 21.882 -8.731 11.238 1.00 66.88 256 LEU A C 1
ATOM 1907 O O . LEU A 1 256 ? 21.775 -8.629 12.460 1.00 66.88 256 LEU A O 1
ATOM 1911 N N . ALA A 1 257 ? 21.200 -9.640 10.540 1.00 65.25 257 ALA A N 1
ATOM 1912 C CA . ALA A 1 257 ? 20.245 -10.564 11.133 1.00 65.25 257 ALA A CA 1
ATOM 1913 C C . ALA A 1 257 ? 20.923 -11.532 12.109 1.00 65.25 257 ALA A C 1
ATOM 1915 O O . ALA A 1 257 ? 20.446 -11.714 13.232 1.00 65.25 257 ALA A O 1
ATOM 1916 N N . VAL A 1 258 ? 22.073 -12.084 11.721 1.00 62.34 258 VAL A N 1
ATOM 1917 C CA . VAL A 1 258 ? 22.918 -12.927 12.573 1.00 62.34 258 VAL A CA 1
ATOM 1918 C C . VAL A 1 258 ? 23.426 -12.127 13.768 1.00 62.34 258 VAL A C 1
ATOM 1920 O O . VAL A 1 258 ? 23.270 -12.573 14.901 1.00 62.34 258 VAL A O 1
ATOM 1923 N N . GLY A 1 259 ? 23.965 -10.925 13.551 1.00 65.56 259 GLY A N 1
ATOM 1924 C CA . GLY A 1 259 ? 24.488 -10.069 14.616 1.00 65.56 259 GLY A CA 1
ATOM 1925 C C . GLY A 1 259 ? 23.426 -9.687 15.648 1.00 65.56 259 GLY A C 1
ATOM 1926 O O . GLY A 1 259 ? 23.665 -9.804 16.847 1.00 65.56 259 GLY A O 1
ATOM 1927 N N . LEU A 1 260 ? 22.228 -9.302 15.204 1.00 66.69 260 LEU A N 1
ATOM 1928 C CA . LEU A 1 260 ? 21.097 -9.000 16.087 1.00 66.69 260 LEU A CA 1
ATOM 1929 C C . LEU A 1 260 ? 20.606 -10.244 16.838 1.00 66.69 260 LEU A C 1
ATOM 1931 O O . LEU A 1 260 ? 20.321 -10.149 18.030 1.00 66.69 260 LEU A O 1
ATOM 1935 N N . THR A 1 261 ? 20.555 -11.405 16.178 1.00 62.59 261 THR A N 1
ATOM 1936 C CA . THR A 1 261 ? 20.192 -12.678 16.824 1.00 62.59 261 THR A CA 1
ATOM 1937 C C . THR A 1 261 ? 21.196 -13.054 17.915 1.00 62.59 261 THR A C 1
ATOM 1939 O O . THR A 1 261 ? 20.804 -13.353 19.040 1.00 62.59 261 THR A O 1
ATOM 1942 N N . VAL A 1 262 ? 22.497 -12.977 17.620 1.00 59.53 262 VAL A N 1
ATOM 1943 C CA . VAL A 1 262 ? 23.577 -13.299 18.566 1.00 59.53 262 VAL A CA 1
ATOM 1944 C C . VAL A 1 262 ? 23.595 -12.319 19.741 1.00 59.53 262 VAL A C 1
ATOM 1946 O O . VAL A 1 262 ? 23.669 -12.750 20.889 1.00 59.53 262 VAL A O 1
ATOM 1949 N N . CYS A 1 263 ? 23.474 -11.015 19.484 1.00 64.19 263 CYS A N 1
ATOM 1950 C CA . CYS A 1 263 ? 23.409 -10.003 20.540 1.00 64.19 263 CYS A CA 1
ATOM 1951 C C . CYS A 1 263 ? 22.150 -10.152 21.407 1.00 64.19 263 CYS A C 1
ATOM 1953 O O . CYS A 1 263 ? 22.237 -10.003 22.623 1.00 64.19 263 CYS A O 1
ATOM 1955 N N . GLY A 1 264 ? 20.998 -10.477 20.811 1.00 57.56 264 GLY A N 1
ATOM 1956 C CA . GLY A 1 264 ? 19.757 -10.735 21.545 1.00 57.56 264 GLY A CA 1
ATOM 1957 C C . GLY A 1 264 ? 19.868 -11.933 22.491 1.00 57.56 264 GLY A C 1
ATOM 1958 O O . GLY A 1 264 ? 19.477 -11.827 23.649 1.00 57.56 264 GLY A O 1
ATOM 1959 N N . LEU A 1 265 ? 20.477 -13.032 22.032 1.00 49.59 265 LEU A N 1
ATOM 1960 C CA . LEU A 1 265 ? 20.742 -14.222 22.853 1.00 49.59 265 LEU A CA 1
ATOM 1961 C C . LEU A 1 265 ? 21.789 -13.958 23.949 1.00 49.59 265 LEU A C 1
ATOM 1963 O O . LEU A 1 265 ? 21.658 -14.453 25.065 1.00 49.59 265 LEU A O 1
ATOM 1967 N N . ALA A 1 266 ? 22.818 -13.154 23.662 1.00 52.41 266 ALA A N 1
ATOM 1968 C CA . ALA A 1 266 ? 23.873 -12.839 24.626 1.00 52.41 266 ALA A CA 1
ATOM 1969 C C . ALA A 1 266 ? 23.355 -12.028 25.831 1.00 52.41 266 ALA A C 1
ATOM 1971 O O . ALA A 1 266 ? 23.806 -12.252 26.956 1.00 52.41 266 ALA A O 1
ATOM 1972 N N . VAL A 1 267 ? 22.379 -11.137 25.618 1.00 55.78 267 VAL A N 1
ATOM 1973 C CA . VAL A 1 267 ? 21.735 -10.345 26.684 1.00 55.78 267 VAL A CA 1
ATOM 1974 C C . VAL A 1 267 ? 20.941 -11.226 27.659 1.00 55.78 267 VAL A C 1
ATOM 1976 O O . VAL A 1 267 ? 20.859 -10.896 28.837 1.00 55.78 267 VAL A O 1
ATOM 1979 N N . GLU A 1 268 ? 20.426 -12.373 27.211 1.00 44.56 268 GLU A N 1
ATOM 1980 C CA . GLU A 1 268 ? 19.702 -13.336 28.057 1.00 44.56 268 GLU A CA 1
ATOM 1981 C C . GLU A 1 268 ? 20.644 -14.154 28.966 1.00 44.56 268 GLU A C 1
ATOM 1983 O O . GLU A 1 268 ? 20.235 -14.668 30.004 1.00 44.56 268 GLU A O 1
ATOM 1988 N N . THR A 1 269 ? 21.927 -14.247 28.595 1.00 43.81 269 THR A N 1
ATOM 1989 C CA . THR A 1 269 ? 22.945 -15.040 29.311 1.00 43.81 269 THR A CA 1
ATOM 1990 C C . THR A 1 269 ? 23.808 -14.247 30.296 1.00 43.81 269 THR A C 1
ATOM 1992 O O . THR A 1 269 ? 24.612 -14.843 31.014 1.00 43.81 269 THR A O 1
ATOM 1995 N N . ALA A 1 270 ? 23.663 -12.920 30.358 1.00 36.62 270 ALA A N 1
ATOM 1996 C CA . ALA A 1 270 ? 24.362 -12.102 31.344 1.00 36.62 270 ALA A CA 1
ATOM 1997 C C . ALA A 1 270 ? 23.655 -12.218 32.713 1.00 36.62 270 ALA A C 1
ATOM 1999 O O . ALA A 1 270 ? 22.477 -11.867 32.806 1.00 36.62 270 ALA A O 1
ATOM 2000 N N . PRO A 1 271 ? 24.318 -12.713 33.779 1.00 44.66 271 PRO A N 1
ATOM 2001 C CA . PRO A 1 271 ? 23.719 -12.719 35.108 1.00 44.66 271 PRO A CA 1
ATOM 2002 C C . PRO A 1 271 ? 23.516 -11.276 35.593 1.00 44.66 271 PRO A C 1
ATOM 2004 O O . PRO A 1 271 ? 24.357 -10.413 35.335 1.00 44.66 271 PRO A O 1
ATOM 2007 N N . ALA A 1 272 ? 22.380 -11.047 36.259 1.00 46.44 272 ALA A N 1
ATOM 2008 C CA . ALA A 1 272 ? 21.988 -9.770 36.856 1.00 46.44 272 ALA A CA 1
ATOM 2009 C C . ALA A 1 272 ? 22.992 -9.250 37.897 1.00 46.44 272 ALA A C 1
ATOM 2011 O O . ALA A 1 272 ? 23.596 -10.087 38.611 1.00 46.44 272 ALA A O 1
#

Nearest PDB structures (foldseek):
  8e0m-assembly3_H  TM=4.995E-01  e=3.231E+00  synthetic construct
  8e0m-assembly1_A  TM=5.147E-01  e=4.228E+00  synthetic construct
  8e12-assembly1_C  TM=4.787E-01  e=5.788E+00  synthetic construct
  8e0m-assembly4_J  TM=3.052E-01  e=6.054E+00  synthetic construct

Radius of gyration: 26.46 Å; Cα contacts (8 Å, |Δi|>4): 253; chains: 1; bounding box: 74×27×65 Å

Mean predicted aligned error: 11.81 Å

Solvent-accessible surface area (backbone atoms only — not comparable to full-atom values): 14241 Å² total; per-residue (Å²): 133,56,74,68,57,54,53,50,53,54,47,48,49,51,34,44,75,68,65,75,42,54,70,69,60,48,52,52,51,52,52,51,50,52,54,48,53,51,53,51,51,54,50,50,53,48,48,53,51,51,52,54,50,50,54,49,49,52,51,52,49,51,51,38,58,68,63,48,54,75,73,47,52,50,53,55,47,21,51,51,32,32,52,50,10,52,51,37,24,52,52,11,51,52,30,47,77,68,75,40,61,63,71,59,16,51,52,29,34,52,51,9,51,50,32,32,54,50,15,56,64,44,33,61,74,46,35,59,69,65,34,74,65,25,32,56,54,20,52,47,34,52,51,53,31,54,54,46,27,62,52,23,70,72,44,94,48,36,58,50,27,12,50,31,46,43,51,29,53,56,29,43,48,49,20,43,56,26,52,43,95,60,51,51,69,56,47,43,55,50,50,46,52,50,51,52,52,50,47,52,51,41,49,56,56,72,69,64,52,90,87,54,82,87,51,69,34,49,57,37,26,40,54,33,52,65,53,33,57,61,54,50,51,47,40,32,72,77,35,94,46,65,55,97,64,62,72,72,73,40,52,69,56,49,50,49,52,50,50,51,52,53,52,56,56,52,62,74,69,56,82,132

Foldseek 3Di:
DDPVLVVQLVVLVVCCVVVVDDPVVSVVSNVVSVVVVVVVVVVVVVVVCVVVVVVVCVVVVVCCVVPVVVVDDLQRQLVVLLVQLVVLLVVLVVCQVVVHDPVSSVVSNLVSLVSNLVSLQSCVRVDPAQPPVLQVSLVVLQVVLVVQLVVVQVGPDLQRNLSSVLSNLSSQLSSCRRNHPDALVRSLVVSLVVLLVLLVVLVVVVPPPDVPPPRSSSVNNNVSSLVSLVVSLCCAPPNDRDDPDSPVSCPSSVCVNVVCVVVVVVVVVDDD

Secondary structure (DSSP, 8-state):
--HHHHHHHHHHHHHHHTTSS-HHHHHHHHHHHHHHHHHHHHHHHHHHHHHHHHHHHHHHHHHIIIIIGGGS-HHHHHHHHHHHHHHHHHHHHHHHHTT--HHHHHHHHHHHHHHHHHHHHHHHHHS-TTSHHHHHHHHHHHHHHHHHHHHHHTSS-TTHHHHHHHHHHHHHHHHHHHHS---HHHHHHHHHHHHHHHHHHHHHHHTTGGGGTT-HHHHHHHHHHHHHHHHHHHHHHSSTT--S-TTGGGHHHHHHHHHHHHHHHHHHSS--

pLDDT: mean 77.84, std 12.59, range [36.62, 95.94]